Protein AF-J9F337-F1 (afdb_monomer_lite)

Radius of gyration: 36.23 Å; chains: 1; bounding box: 56×117×76 Å

Organism: Wuchereria bancrofti (NCBI:txid6293)

Secondary structure (DSSP, 8-state):
--HHHHHHHHHH-HHHHHHHHHHTTHHHHHHGGGGSS-HHHHHHHHHHHHHHHHT--HHHHHHHHHTTTTHHHHHHHHHHTT--SHHHHHHHHHHHHHHHTT-HHHHHHHHHHHGGGSTT-TT-SHHHHHHHHHHHHHHHHHHHHHHHTS---TTHHHHHTS-HHHHHHHHHHHHHHHTSSSS-----------S---------------------------------------

Structure (mmCIF, N/CA/C/O backbone):
data_AF-J9F337-F1
#
_entry.id   AF-J9F337-F1
#
loop_
_atom_site.group_PDB
_atom_site.id
_atom_site.type_symbol
_atom_site.label_atom_id
_atom_site.label_alt_id
_atom_site.label_comp_id
_atom_site.label_asym_id
_atom_site.label_entity_id
_atom_site.label_seq_id
_atom_site.pdbx_PDB_ins_code
_atom_site.Cartn_x
_atom_site.Cartn_y
_atom_site.Cartn_z
_atom_site.occupancy
_atom_site.B_iso_or_equiv
_atom_site.auth_seq_id
_atom_site.auth_comp_id
_atom_site.auth_asym_id
_atom_site.auth_atom_id
_atom_site.pdbx_PDB_model_num
ATOM 1 N N . MET A 1 1 ? 10.998 -18.479 1.741 1.00 68.00 1 MET A N 1
ATOM 2 C CA . MET A 1 1 ? 11.345 -19.008 0.403 1.00 68.00 1 MET A CA 1
ATOM 3 C C . MET A 1 1 ? 10.127 -18.914 -0.517 1.00 68.00 1 MET A C 1
ATOM 5 O O . MET A 1 1 ? 9.035 -18.650 -0.019 1.00 68.00 1 MET A O 1
ATOM 9 N N . ILE A 1 2 ? 10.303 -19.083 -1.836 1.00 81.00 2 ILE A N 1
ATOM 10 C CA . ILE A 1 2 ? 9.363 -18.702 -2.920 1.00 81.00 2 ILE A CA 1
ATOM 11 C C . ILE A 1 2 ? 9.042 -17.203 -2.935 1.00 81.00 2 ILE A C 1
ATOM 13 O O . ILE A 1 2 ? 9.429 -16.529 -3.881 1.00 81.00 2 ILE A O 1
ATOM 17 N N . ILE A 1 3 ? 8.396 -16.648 -1.905 1.00 82.00 3 ILE A N 1
ATOM 18 C CA . ILE A 1 3 ? 8.067 -15.213 -1.895 1.00 82.00 3 ILE A CA 1
ATOM 19 C C . ILE A 1 3 ? 9.326 -14.340 -1.853 1.00 82.00 3 ILE A C 1
ATOM 21 O O . ILE A 1 3 ? 9.363 -13.334 -2.544 1.00 82.00 3 ILE A O 1
ATOM 25 N N . ASP A 1 4 ? 10.391 -14.750 -1.161 1.00 84.69 4 ASP A N 1
ATOM 26 C CA . ASP A 1 4 ? 11.652 -13.990 -1.171 1.00 84.69 4 ASP A CA 1
ATOM 27 C C . ASP A 1 4 ? 12.341 -14.029 -2.551 1.00 84.69 4 ASP A C 1
ATOM 29 O O . ASP A 1 4 ? 12.930 -13.039 -2.968 1.00 84.69 4 ASP A O 1
ATOM 33 N N . ILE A 1 5 ? 12.187 -15.132 -3.301 1.00 89.44 5 ILE A N 1
ATOM 34 C CA . ILE A 1 5 ? 12.644 -15.238 -4.700 1.00 89.44 5 ILE A CA 1
ATOM 35 C C . ILE A 1 5 ? 11.803 -14.312 -5.585 1.00 89.44 5 ILE A C 1
ATOM 37 O O . ILE A 1 5 ? 12.335 -13.608 -6.432 1.00 89.44 5 ILE A O 1
ATOM 41 N N . LEU A 1 6 ? 10.488 -14.262 -5.361 1.00 88.38 6 LEU A N 1
ATOM 42 C CA . LEU A 1 6 ? 9.599 -13.367 -6.092 1.00 88.38 6 LEU A CA 1
ATOM 43 C C . LEU A 1 6 ? 9.916 -11.887 -5.804 1.00 88.38 6 LEU A C 1
ATOM 45 O O . LEU A 1 6 ? 9.950 -11.096 -6.741 1.00 88.38 6 LEU A O 1
ATOM 49 N N . CYS A 1 7 ? 10.205 -11.522 -4.549 1.00 88.00 7 CYS A N 1
ATOM 50 C CA . CYS A 1 7 ? 10.711 -10.195 -4.175 1.00 88.00 7 CYS A CA 1
ATOM 51 C C . CYS A 1 7 ? 12.026 -9.874 -4.900 1.00 88.00 7 CYS A C 1
ATOM 53 O O . CYS A 1 7 ? 12.123 -8.821 -5.520 1.00 88.00 7 CYS A O 1
ATOM 55 N N . PHE A 1 8 ? 12.987 -10.803 -4.909 1.00 90.69 8 PHE A N 1
ATOM 56 C CA . PHE A 1 8 ? 14.237 -10.663 -5.662 1.00 90.69 8 PHE A CA 1
ATOM 57 C C . PHE A 1 8 ? 13.982 -10.436 -7.164 1.00 90.69 8 PHE A C 1
ATOM 59 O O . PHE A 1 8 ? 14.567 -9.535 -7.760 1.00 90.69 8 PHE A O 1
ATOM 66 N N . CYS A 1 9 ? 13.051 -11.170 -7.786 1.00 92.06 9 CYS A N 1
ATOM 67 C CA . CYS A 1 9 ? 12.666 -10.918 -9.178 1.00 92.06 9 CYS A CA 1
ATOM 68 C C . CYS A 1 9 ? 12.088 -9.507 -9.371 1.00 92.06 9 CYS A C 1
ATOM 70 O O . CYS A 1 9 ? 12.405 -8.857 -10.366 1.00 92.06 9 CYS A O 1
ATOM 72 N N . PHE A 1 10 ? 11.251 -9.021 -8.447 1.00 91.12 10 PHE A N 1
ATOM 73 C CA . PHE A 1 10 ? 10.713 -7.656 -8.493 1.00 91.12 10 PHE A CA 1
ATOM 74 C C . PHE A 1 10 ? 11.803 -6.581 -8.367 1.00 91.12 10 PHE A C 1
ATOM 76 O O . PHE A 1 10 ? 11.712 -5.561 -9.049 1.00 91.12 10 PHE A O 1
ATOM 83 N N . GLU A 1 11 ? 12.820 -6.819 -7.537 1.00 89.88 11 GLU A N 1
ATOM 84 C CA . GLU A 1 11 ? 13.950 -5.910 -7.313 1.00 89.88 11 GLU A CA 1
ATOM 85 C C . GLU A 1 11 ? 14.927 -5.901 -8.515 1.00 89.88 11 GLU A C 1
ATOM 87 O O . GLU A 1 11 ? 15.335 -4.829 -8.958 1.00 89.88 11 GLU A O 1
ATOM 92 N N . HIS A 1 12 ? 15.242 -7.059 -9.113 1.00 91.19 12 HIS A N 1
ATOM 93 C CA . HIS A 1 12 ? 16.250 -7.174 -10.186 1.00 91.19 12 HIS A CA 1
ATOM 94 C C . HIS A 1 12 ? 15.705 -7.160 -11.628 1.00 91.19 12 HIS A C 1
ATOM 96 O O . HIS A 1 12 ? 16.450 -6.859 -12.561 1.00 91.19 12 HIS A O 1
ATOM 102 N N . HIS A 1 13 ? 14.421 -7.460 -11.847 1.00 92.44 13 HIS A N 1
ATOM 103 C CA . HIS A 1 13 ? 13.807 -7.539 -13.184 1.00 92.44 13 HIS A CA 1
ATOM 104 C C . HIS A 1 13 ? 12.555 -6.658 -13.301 1.00 92.44 13 HIS A C 1
ATOM 106 O O . HIS A 1 13 ? 11.538 -7.064 -13.873 1.00 92.44 13 HIS A O 1
ATOM 112 N N . ALA A 1 14 ? 12.635 -5.435 -12.764 1.00 90.50 14 ALA A N 1
ATOM 113 C CA . ALA A 1 14 ? 11.513 -4.514 -12.572 1.00 90.50 14 ALA A CA 1
ATOM 114 C C . ALA A 1 14 ? 10.570 -4.374 -13.786 1.00 90.50 14 ALA A C 1
ATOM 116 O O . ALA A 1 14 ? 9.358 -4.470 -13.615 1.00 90.50 14 ALA A O 1
ATOM 117 N N . VAL A 1 15 ? 11.087 -4.208 -15.012 1.00 92.94 15 VAL A N 1
ATOM 118 C CA . VAL A 1 15 ? 10.256 -4.029 -16.225 1.00 92.94 15 VAL A CA 1
ATOM 119 C C . VAL A 1 15 ? 9.445 -5.287 -16.560 1.00 92.94 15 VAL A C 1
ATOM 121 O O . VAL A 1 15 ? 8.225 -5.219 -16.730 1.00 92.94 15 VAL A O 1
ATOM 124 N N . HIS A 1 16 ? 10.097 -6.452 -16.616 1.00 93.69 16 HIS A N 1
ATOM 125 C CA . HIS A 1 16 ? 9.421 -7.718 -16.911 1.00 93.69 16 HIS A CA 1
ATOM 126 C C . HIS A 1 16 ? 8.442 -8.096 -15.797 1.00 93.69 16 HIS A C 1
ATOM 128 O O . HIS A 1 16 ? 7.313 -8.499 -16.081 1.00 93.69 16 HIS A O 1
ATOM 134 N N . MET A 1 17 ? 8.834 -7.897 -14.535 1.00 94.69 17 MET A N 1
ATOM 135 C CA . MET A 1 17 ? 7.981 -8.180 -13.385 1.00 94.69 17 MET A CA 1
ATOM 136 C C . MET A 1 17 ? 6.800 -7.219 -13.260 1.00 94.69 17 MET A C 1
ATOM 138 O O . MET A 1 17 ? 5.718 -7.674 -12.893 1.00 94.69 17 MET A O 1
ATOM 142 N N . ARG A 1 18 ? 6.942 -5.941 -13.638 1.00 94.75 18 ARG A N 1
ATOM 143 C CA . ARG A 1 18 ? 5.823 -4.988 -13.739 1.00 94.75 18 ARG A CA 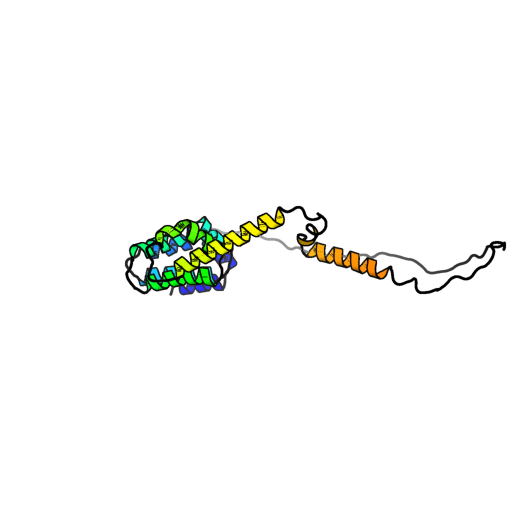1
ATOM 144 C C . ARG A 1 18 ? 4.782 -5.498 -14.725 1.00 94.75 18 ARG A C 1
ATOM 146 O O . ARG A 1 18 ? 3.625 -5.694 -14.348 1.00 94.75 18 ARG A O 1
ATOM 153 N N . ASN A 1 19 ? 5.207 -5.786 -15.954 1.00 94.75 19 ASN A N 1
ATOM 154 C CA . ASN A 1 19 ? 4.320 -6.271 -17.011 1.00 94.75 19 ASN A CA 1
ATOM 155 C C . ASN A 1 19 ? 3.665 -7.604 -16.620 1.00 94.75 19 ASN A C 1
ATOM 157 O O . ASN A 1 19 ? 2.446 -7.746 -16.709 1.00 94.75 19 ASN A O 1
ATOM 161 N N . TYR A 1 20 ? 4.444 -8.560 -16.103 1.00 94.94 20 TYR A N 1
ATOM 162 C CA . TYR A 1 20 ? 3.930 -9.850 -15.646 1.00 94.94 20 TYR A CA 1
ATOM 163 C C . TYR A 1 20 ? 2.928 -9.710 -14.488 1.00 94.94 20 TYR A C 1
ATOM 165 O O . TYR A 1 20 ? 1.866 -10.337 -14.516 1.00 94.94 20 TYR A O 1
ATOM 173 N N . CYS A 1 21 ? 3.235 -8.877 -13.490 1.00 94.56 21 CYS A N 1
ATOM 174 C CA . CYS A 1 21 ? 2.404 -8.674 -12.305 1.00 94.56 21 CYS A CA 1
ATOM 175 C C . CYS A 1 21 ? 1.052 -8.041 -12.650 1.00 94.56 21 CYS A C 1
ATOM 177 O O . CYS A 1 21 ? 0.013 -8.536 -12.200 1.00 94.56 21 CYS A O 1
ATOM 179 N N . ILE A 1 22 ? 1.067 -6.986 -13.470 1.00 94.44 22 ILE A N 1
ATOM 180 C CA . ILE A 1 22 ? -0.133 -6.239 -13.860 1.00 94.44 22 ILE A CA 1
ATOM 181 C C . ILE A 1 22 ? -0.993 -7.075 -14.816 1.00 94.44 22 ILE A C 1
ATOM 183 O O . ILE A 1 22 ? -2.181 -7.260 -14.551 1.00 94.44 22 ILE A O 1
ATOM 187 N N . ASN A 1 23 ? -0.407 -7.650 -15.873 1.00 95.12 23 ASN A N 1
ATOM 188 C CA . ASN A 1 23 ? -1.170 -8.376 -16.897 1.00 95.12 23 ASN A CA 1
ATOM 189 C C . ASN A 1 23 ? -1.810 -9.661 -16.347 1.00 95.12 23 ASN A C 1
ATOM 191 O O . ASN A 1 23 ? -2.952 -9.975 -16.676 1.00 95.12 23 ASN A O 1
ATOM 195 N N . ASN A 1 24 ? -1.120 -10.388 -15.459 1.00 95.31 24 ASN A N 1
ATOM 196 C CA . ASN A 1 24 ? -1.645 -11.633 -14.880 1.00 95.31 24 ASN A CA 1
ATOM 197 C C . ASN A 1 24 ? -2.467 -11.428 -13.597 1.00 95.31 24 ASN A C 1
ATOM 199 O O . ASN A 1 24 ? -2.961 -12.408 -13.024 1.00 95.31 24 ASN A O 1
ATOM 203 N N . LYS A 1 25 ? -2.617 -10.180 -13.134 1.00 95.00 25 LYS A N 1
ATOM 204 C CA . LYS A 1 25 ? -3.212 -9.819 -11.837 1.00 95.00 25 LYS A CA 1
ATOM 205 C C . LYS A 1 25 ? -2.555 -10.553 -10.658 1.00 95.00 25 LYS A C 1
ATOM 207 O O . LYS A 1 25 ? -3.233 -11.075 -9.770 1.00 95.00 25 LYS A O 1
ATOM 212 N N . LEU A 1 26 ? -1.221 -10.640 -10.661 1.00 95.00 26 LEU A N 1
ATOM 213 C CA . LEU A 1 26 ? -0.450 -11.496 -9.751 1.00 95.00 26 LEU A CA 1
ATOM 214 C C . LEU A 1 26 ? -0.734 -11.188 -8.275 1.00 95.00 26 LEU A C 1
ATOM 216 O O . LEU A 1 26 ? -1.003 -12.108 -7.506 1.00 95.00 26 LEU A O 1
ATOM 220 N N . LEU A 1 27 ? -0.737 -9.904 -7.894 1.00 95.25 27 LEU A N 1
ATOM 221 C CA . LEU A 1 27 ? -1.049 -9.493 -6.519 1.00 95.25 27 LEU A CA 1
ATOM 222 C C . LEU A 1 27 ? -2.415 -10.001 -6.047 1.00 95.25 27 LEU A C 1
ATOM 224 O O . LEU A 1 27 ? -2.505 -10.537 -4.947 1.00 95.25 27 LEU A O 1
ATOM 228 N N . ASN A 1 28 ? -3.452 -9.906 -6.884 1.00 95.31 28 ASN A N 1
ATOM 229 C CA . ASN A 1 28 ? -4.780 -10.412 -6.541 1.00 95.31 28 ASN A CA 1
ATOM 230 C C . ASN A 1 28 ? -4.757 -11.922 -6.279 1.00 95.31 28 ASN A C 1
ATOM 232 O O . ASN A 1 28 ? -5.332 -12.371 -5.291 1.00 95.31 28 ASN A O 1
ATOM 236 N N . ARG A 1 29 ? -4.034 -12.700 -7.100 1.00 94.94 29 ARG A N 1
ATOM 237 C CA . ARG A 1 29 ? -3.872 -14.152 -6.895 1.00 94.94 29 ARG A CA 1
ATOM 238 C C . ARG A 1 29 ? -3.137 -14.471 -5.589 1.00 94.94 29 ARG A C 1
ATOM 240 O O . ARG A 1 29 ? -3.570 -15.355 -4.855 1.00 94.94 29 ARG A O 1
ATOM 247 N N . VAL A 1 30 ? -2.060 -13.748 -5.270 1.00 94.38 30 VAL A N 1
ATOM 248 C CA . VAL A 1 30 ? -1.283 -13.975 -4.035 1.00 94.38 30 VAL A CA 1
ATOM 249 C C . VAL A 1 30 ? -2.066 -13.555 -2.786 1.00 94.38 30 VAL A C 1
ATOM 251 O O . VAL A 1 30 ? -2.037 -14.261 -1.779 1.00 94.38 30 VAL A O 1
ATOM 254 N N . LEU A 1 31 ? -2.819 -12.454 -2.833 1.00 96.19 31 LEU A N 1
ATOM 255 C CA . LEU A 1 31 ? -3.577 -11.957 -1.680 1.00 96.19 31 LEU A CA 1
ATOM 256 C C . LEU A 1 31 ? -4.794 -12.824 -1.311 1.00 96.19 31 LEU A C 1
ATOM 258 O O . LEU A 1 31 ? -5.292 -12.707 -0.192 1.00 96.19 31 LEU A O 1
ATOM 262 N N . VAL A 1 32 ? -5.209 -13.781 -2.155 1.00 95.00 32 VAL A N 1
ATOM 263 C CA . VAL A 1 32 ? -6.144 -14.855 -1.750 1.00 95.00 32 VAL A CA 1
ATOM 264 C C . VAL A 1 32 ? -5.613 -15.632 -0.534 1.00 95.00 32 VAL A C 1
ATOM 266 O O . VAL A 1 32 ? -6.396 -16.047 0.323 1.00 95.00 32 VAL A O 1
ATOM 269 N N . LEU A 1 33 ? -4.287 -15.767 -0.388 1.00 93.62 33 LEU A N 1
ATOM 270 C CA . LEU A 1 33 ? -3.652 -16.472 0.733 1.00 93.62 33 LEU A CA 1
ATOM 271 C C . LEU A 1 33 ? -3.934 -15.831 2.106 1.00 93.62 33 LEU A C 1
ATOM 273 O O . LEU A 1 33 ? -3.822 -16.517 3.125 1.00 93.62 33 LEU A O 1
ATOM 277 N N . LEU A 1 34 ? -4.383 -14.570 2.158 1.00 94.25 34 LEU A N 1
ATOM 278 C CA . LEU A 1 34 ? -4.864 -13.921 3.388 1.00 94.25 34 LEU A CA 1
ATOM 279 C C . LEU A 1 34 ? -6.111 -14.590 3.987 1.00 94.25 34 LEU A C 1
ATOM 281 O O . LEU A 1 34 ? -6.408 -14.397 5.165 1.00 94.25 34 LEU A O 1
ATOM 285 N N . LYS A 1 35 ? -6.843 -15.382 3.194 1.00 91.81 35 LYS A N 1
ATOM 286 C CA . LYS A 1 35 ? -8.022 -16.143 3.640 1.00 91.81 35 LYS A CA 1
ATOM 287 C C . LYS A 1 35 ? -7.661 -17.537 4.181 1.00 91.81 35 LYS A C 1
ATOM 289 O O . LYS A 1 35 ? -8.551 -18.248 4.647 1.00 91.81 35 LYS A O 1
ATOM 294 N N . SER A 1 36 ? -6.383 -17.929 4.138 1.00 91.00 36 SER A N 1
ATOM 295 C CA . SER A 1 36 ? -5.907 -19.245 4.584 1.00 91.00 36 SER A CA 1
ATOM 296 C C . SER A 1 36 ? -5.940 -19.424 6.112 1.00 91.00 36 SER A C 1
ATOM 298 O O . SER A 1 36 ? -5.886 -18.467 6.880 1.00 91.00 36 SER A O 1
ATOM 300 N N . LYS A 1 37 ? -5.994 -20.686 6.567 1.00 86.69 37 LYS A N 1
ATOM 301 C CA . LYS A 1 37 ? -5.921 -21.055 7.996 1.00 86.69 37 LYS A CA 1
ATOM 302 C C . LYS A 1 37 ? -4.527 -20.817 8.601 1.00 86.69 37 LYS A C 1
ATOM 304 O O . LYS A 1 37 ? -4.399 -20.641 9.809 1.00 86.69 37 LYS A O 1
ATOM 309 N N . HIS A 1 38 ? -3.481 -20.834 7.775 1.00 90.38 38 HIS A N 1
ATOM 310 C CA . HIS A 1 38 ? -2.093 -20.749 8.221 1.00 90.38 38 HIS A CA 1
ATOM 311 C C . HIS A 1 38 ? -1.614 -19.299 8.210 1.00 90.38 38 HIS A C 1
ATOM 313 O O . HIS A 1 38 ? -1.292 -18.740 7.166 1.00 90.38 38 HIS A O 1
ATOM 319 N N . HIS A 1 39 ? -1.503 -18.709 9.397 1.00 87.75 39 HIS A N 1
ATOM 320 C CA . HIS A 1 39 ? -1.111 -17.312 9.584 1.00 87.75 39 HIS A CA 1
ATOM 321 C C . HIS A 1 39 ? 0.198 -16.926 8.857 1.00 87.75 39 HIS A C 1
ATOM 323 O O . HIS A 1 39 ? 0.297 -15.830 8.313 1.00 87.75 39 HIS A O 1
ATOM 329 N N . PHE A 1 40 ? 1.167 -17.842 8.750 1.00 90.50 40 PHE A N 1
ATOM 330 C CA . PHE A 1 40 ? 2.400 -17.625 7.985 1.00 90.50 40 PHE A CA 1
ATOM 331 C C . PHE A 1 40 ? 2.157 -17.338 6.490 1.00 90.50 40 PHE A C 1
ATOM 333 O O . PHE A 1 40 ? 2.813 -16.460 5.931 1.00 90.50 40 PHE A O 1
ATOM 340 N N . LEU A 1 41 ? 1.196 -18.010 5.841 1.00 92.88 41 LEU A N 1
ATOM 341 C CA . LEU A 1 41 ? 0.849 -17.743 4.437 1.00 92.88 41 LEU A CA 1
ATOM 342 C C . LEU A 1 41 ? 0.274 -16.329 4.285 1.00 92.88 41 LEU A C 1
ATOM 344 O O . LEU A 1 41 ? 0.694 -15.591 3.396 1.00 92.88 41 LEU A O 1
ATOM 348 N N . ALA A 1 42 ? -0.622 -15.931 5.193 1.00 93.44 42 ALA A N 1
ATOM 349 C CA . ALA A 1 42 ? -1.200 -14.589 5.207 1.00 93.44 42 ALA A CA 1
ATOM 350 C C . ALA A 1 42 ? -0.127 -13.500 5.420 1.00 93.44 42 ALA A C 1
ATOM 352 O O . ALA A 1 42 ? -0.051 -12.551 4.640 1.00 93.44 42 ALA 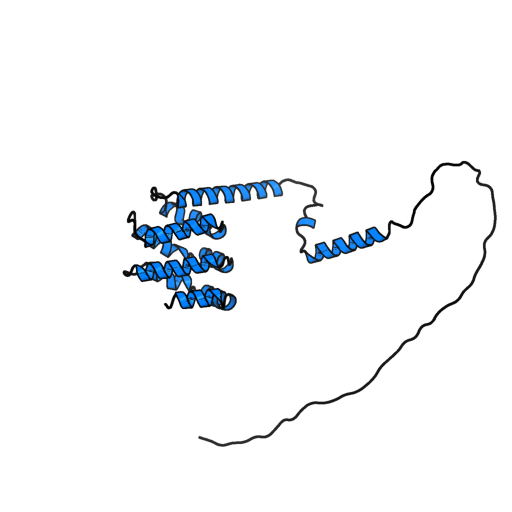A O 1
ATOM 353 N N . LEU A 1 43 ? 0.760 -13.674 6.407 1.00 93.69 43 LEU A N 1
ATOM 354 C CA . LEU A 1 43 ? 1.882 -12.759 6.660 1.00 93.69 43 LEU A CA 1
ATOM 355 C C . LEU A 1 43 ? 2.831 -12.650 5.465 1.00 93.69 43 LEU A C 1
ATOM 357 O O . LEU A 1 43 ? 3.315 -11.562 5.162 1.00 93.69 43 LEU A O 1
ATOM 361 N N . THR A 1 44 ? 3.108 -13.758 4.778 1.00 93.75 44 THR A N 1
ATOM 362 C CA . THR A 1 44 ? 4.063 -13.753 3.662 1.00 93.75 44 THR A CA 1
ATOM 363 C C . THR A 1 44 ? 3.441 -13.135 2.399 1.00 93.75 44 THR A C 1
ATOM 365 O O . THR A 1 44 ? 4.120 -12.393 1.693 1.00 93.75 44 THR A O 1
ATOM 368 N N . ALA A 1 45 ? 2.137 -13.325 2.159 1.00 94.69 45 ALA A N 1
ATOM 369 C CA . ALA A 1 45 ? 1.399 -12.613 1.108 1.00 94.69 45 ALA A CA 1
ATOM 370 C C . ALA A 1 45 ? 1.331 -11.095 1.366 1.00 94.69 45 ALA A C 1
ATOM 372 O O . ALA A 1 45 ? 1.576 -10.298 0.459 1.00 94.69 45 ALA A O 1
ATOM 373 N N . LEU A 1 46 ? 1.075 -10.693 2.616 1.00 95.88 46 LEU A N 1
ATOM 374 C CA . LEU A 1 46 ? 1.106 -9.290 3.032 1.00 95.88 46 LEU A CA 1
ATOM 375 C C . LEU A 1 46 ? 2.509 -8.680 2.871 1.00 95.88 46 LEU A C 1
ATOM 377 O O . LEU A 1 46 ? 2.638 -7.564 2.373 1.00 95.88 46 LEU A O 1
ATOM 381 N N . ARG A 1 47 ? 3.565 -9.432 3.220 1.00 94.75 47 ARG A N 1
ATOM 382 C CA . ARG A 1 47 ? 4.968 -9.027 3.032 1.00 94.75 47 ARG A CA 1
ATOM 383 C C . ARG A 1 47 ? 5.309 -8.784 1.560 1.00 94.75 47 ARG A C 1
ATOM 385 O O . ARG A 1 47 ? 5.983 -7.799 1.274 1.00 94.75 47 ARG A O 1
ATOM 392 N N . LEU A 1 48 ? 4.834 -9.626 0.636 1.00 94.56 48 LEU A N 1
ATOM 393 C CA . LEU A 1 48 ? 5.023 -9.394 -0.803 1.00 94.56 48 LEU A CA 1
ATOM 394 C C . LEU A 1 48 ? 4.359 -8.085 -1.247 1.00 94.56 48 LEU A C 1
ATOM 396 O O . LEU A 1 48 ? 4.984 -7.281 -1.932 1.00 94.56 48 LEU A O 1
ATOM 400 N N . PHE A 1 49 ? 3.108 -7.852 -0.842 1.00 96.50 49 PHE A N 1
ATOM 401 C CA . PHE A 1 49 ? 2.406 -6.616 -1.190 1.00 96.50 49 PHE A CA 1
ATOM 402 C C . PHE A 1 49 ? 3.131 -5.386 -0.624 1.00 96.50 49 PHE A C 1
ATOM 404 O O . PHE A 1 49 ? 3.424 -4.449 -1.364 1.00 96.50 49 PHE A O 1
ATOM 411 N N . ARG A 1 50 ? 3.527 -5.435 0.655 1.00 95.88 50 ARG A N 1
ATOM 412 C CA . ARG A 1 50 ? 4.345 -4.409 1.319 1.00 95.88 50 ARG A CA 1
ATOM 413 C C . ARG A 1 50 ? 5.636 -4.107 0.548 1.00 95.88 50 ARG A C 1
ATOM 415 O O . ARG A 1 50 ? 5.961 -2.935 0.388 1.00 95.88 50 ARG A O 1
ATOM 422 N N . ARG A 1 51 ? 6.334 -5.137 0.049 1.00 94.38 51 ARG A N 1
ATOM 423 C CA . ARG A 1 51 ? 7.550 -5.014 -0.779 1.00 94.38 51 ARG A CA 1
ATOM 424 C C . ARG A 1 51 ? 7.281 -4.345 -2.123 1.00 94.38 51 ARG A C 1
ATOM 426 O O . ARG A 1 51 ? 8.025 -3.456 -2.506 1.00 94.38 51 ARG A O 1
ATOM 433 N N . ILE A 1 52 ? 6.195 -4.692 -2.808 1.00 94.44 52 ILE A N 1
ATOM 434 C CA . ILE A 1 52 ? 5.852 -4.068 -4.097 1.00 94.44 52 ILE A CA 1
ATOM 435 C C . ILE A 1 52 ? 5.481 -2.586 -3.926 1.00 94.44 52 ILE A C 1
ATOM 437 O O . ILE A 1 52 ? 5.871 -1.766 -4.752 1.00 94.44 52 ILE A O 1
ATOM 441 N N . VAL A 1 53 ? 4.822 -2.211 -2.823 1.00 95.94 53 VAL A N 1
ATOM 442 C CA . VAL A 1 53 ? 4.580 -0.794 -2.487 1.00 95.94 53 VAL A CA 1
ATOM 443 C C . VAL A 1 53 ? 5.893 -0.062 -2.128 1.00 95.94 53 VAL A C 1
ATOM 445 O O . VAL A 1 53 ? 6.017 1.124 -2.417 1.00 95.94 53 VAL A O 1
ATOM 448 N N . GLN A 1 54 ? 6.910 -0.746 -1.579 1.00 94.75 54 GLN A N 1
ATOM 449 C CA . GLN A 1 54 ? 8.245 -0.162 -1.323 1.00 94.75 54 GLN A CA 1
ATOM 450 C C . GLN A 1 54 ? 9.038 0.180 -2.594 1.00 94.75 54 GLN A C 1
ATOM 452 O O . GLN A 1 54 ? 9.937 1.011 -2.515 1.00 94.75 54 GLN A O 1
ATOM 457 N N . LEU A 1 55 ? 8.707 -0.398 -3.757 1.00 92.75 55 LEU A N 1
ATOM 458 C CA . LEU A 1 55 ? 9.401 -0.115 -5.026 1.00 92.75 55 LEU A CA 1
ATOM 459 C C . LEU A 1 55 ? 9.156 1.310 -5.555 1.00 92.75 55 LEU A C 1
ATOM 461 O O . LEU A 1 55 ? 9.792 1.713 -6.524 1.00 92.75 55 LEU A O 1
ATOM 465 N N . LYS A 1 56 ? 8.220 2.056 -4.950 1.00 91.19 56 LYS A N 1
ATOM 466 C CA . LYS A 1 56 ? 7.849 3.437 -5.309 1.00 91.19 56 LYS A CA 1
ATOM 467 C C . LYS A 1 56 ? 7.449 3.651 -6.778 1.00 91.19 56 LYS A C 1
ATOM 469 O O . LYS A 1 56 ? 7.517 4.758 -7.301 1.00 91.19 56 LYS A O 1
ATOM 474 N N . ASP A 1 57 ? 6.968 2.591 -7.421 1.00 93.38 57 ASP A N 1
ATOM 475 C CA . ASP A 1 57 ? 6.583 2.567 -8.829 1.00 93.38 57 ASP A CA 1
ATOM 476 C C . ASP A 1 57 ? 5.069 2.802 -9.004 1.00 93.38 57 ASP A C 1
ATOM 478 O O . ASP A 1 57 ? 4.221 1.993 -8.608 1.00 93.38 57 ASP A O 1
ATOM 482 N N . GLU A 1 58 ? 4.735 3.923 -9.645 1.00 94.62 58 GLU A N 1
ATOM 483 C CA . GLU A 1 58 ? 3.366 4.393 -9.866 1.00 94.62 58 GLU A CA 1
ATOM 484 C C . GLU A 1 58 ? 2.503 3.417 -10.687 1.00 94.62 58 GLU A C 1
ATOM 486 O O . GLU A 1 58 ? 1.276 3.395 -10.546 1.00 94.62 58 GLU A O 1
ATOM 491 N N . PHE A 1 59 ? 3.102 2.558 -11.521 1.00 95.38 59 PHE A N 1
ATOM 492 C CA . PHE A 1 59 ? 2.342 1.532 -12.239 1.00 95.38 59 PHE A CA 1
ATOM 493 C C . PHE A 1 59 ? 1.717 0.513 -11.275 1.00 95.38 59 PHE A C 1
ATOM 495 O O . PHE A 1 59 ? 0.575 0.099 -11.497 1.00 95.38 59 PHE A O 1
ATOM 502 N N . TYR A 1 60 ? 2.393 0.164 -10.172 1.00 96.06 60 TYR A N 1
ATOM 503 C CA . TYR A 1 60 ? 1.800 -0.691 -9.139 1.00 96.06 60 TYR A CA 1
ATOM 504 C C . TYR A 1 60 ? 0.740 0.039 -8.321 1.00 96.06 60 TYR A C 1
ATOM 506 O O . TYR A 1 60 ? -0.245 -0.591 -7.939 1.00 96.06 60 TYR A O 1
ATOM 514 N N . TYR A 1 61 ? 0.884 1.347 -8.085 1.00 96.88 61 TYR A N 1
ATOM 515 C CA . TYR A 1 61 ? -0.151 2.135 -7.409 1.00 96.88 61 TYR A CA 1
ATOM 516 C C . TYR A 1 61 ? -1.430 2.190 -8.250 1.00 96.88 61 TYR A C 1
ATOM 518 O O . TYR A 1 61 ? -2.496 1.803 -7.772 1.00 96.88 61 TYR A O 1
ATOM 526 N N . ARG A 1 62 ? -1.320 2.558 -9.534 1.00 96.50 62 ARG A N 1
ATOM 527 C CA . ARG A 1 62 ? -2.458 2.602 -10.468 1.00 96.50 62 ARG A CA 1
ATOM 528 C C . ARG A 1 62 ? -3.125 1.236 -10.631 1.00 96.50 62 ARG A C 1
ATOM 530 O O . ARG A 1 62 ? -4.349 1.154 -10.587 1.00 96.50 62 ARG A O 1
ATOM 537 N N . TYR A 1 63 ? -2.345 0.157 -10.738 1.00 96.69 63 TYR A N 1
ATOM 538 C CA . TYR A 1 63 ? -2.871 -1.213 -10.725 1.00 96.69 63 TYR A CA 1
ATOM 539 C C . TYR A 1 63 ? -3.580 -1.556 -9.402 1.00 96.69 63 TYR A C 1
ATOM 541 O O . TYR A 1 63 ? -4.677 -2.109 -9.429 1.00 96.69 63 TYR A O 1
ATOM 549 N N . THR A 1 64 ? -3.003 -1.185 -8.254 1.00 97.44 64 THR A N 1
ATOM 550 C CA . THR A 1 64 ? -3.575 -1.451 -6.922 1.00 97.44 64 THR A CA 1
ATOM 551 C C . THR A 1 64 ? -4.959 -0.831 -6.755 1.00 97.44 64 THR A C 1
ATOM 553 O O . THR A 1 64 ? -5.864 -1.507 -6.264 1.00 97.44 64 THR A O 1
ATOM 556 N N . VAL A 1 65 ? -5.125 0.418 -7.201 1.00 97.62 65 VAL A N 1
ATOM 557 C CA . VAL A 1 65 ? -6.410 1.134 -7.198 1.00 97.62 65 VAL A CA 1
ATOM 558 C C . VAL A 1 65 ? -7.378 0.513 -8.211 1.00 97.62 65 VAL A C 1
ATOM 560 O O . VAL A 1 65 ? -8.452 0.048 -7.834 1.00 97.62 65 VAL A O 1
ATOM 563 N N . ARG A 1 66 ? -6.984 0.429 -9.491 1.00 96.69 66 ARG A N 1
ATOM 564 C CA . ARG A 1 66 ? -7.844 -0.032 -10.600 1.00 96.69 66 ARG A CA 1
ATOM 565 C C . ARG A 1 66 ? -8.402 -1.440 -10.386 1.00 96.69 66 ARG A C 1
ATOM 567 O O . ARG A 1 66 ? -9.574 -1.692 -10.650 1.00 96.69 66 ARG A O 1
ATOM 574 N N . ASP A 1 67 ? -7.566 -2.365 -9.923 1.00 96.50 67 ASP A N 1
ATOM 575 C CA . ASP A 1 67 ? -7.929 -3.769 -9.724 1.00 96.50 67 ASP A CA 1
ATOM 576 C C . ASP A 1 67 ? -8.346 -4.081 -8.266 1.00 96.50 67 ASP A C 1
ATOM 578 O O . ASP A 1 67 ? -8.447 -5.255 -7.905 1.00 96.50 67 ASP A O 1
ATOM 582 N N . ASN A 1 68 ? -8.606 -3.053 -7.438 1.00 96.25 68 ASN A N 1
ATOM 583 C CA . ASN A 1 68 ? -9.062 -3.150 -6.039 1.00 96.25 68 ASN A CA 1
ATOM 584 C C . ASN A 1 68 ? -8.208 -4.077 -5.145 1.00 96.25 68 ASN A C 1
ATOM 586 O O . ASN A 1 68 ? -8.707 -4.781 -4.260 1.00 96.25 68 ASN A O 1
ATOM 590 N N . VAL A 1 69 ? -6.892 -4.077 -5.363 1.00 97.50 69 VAL A N 1
ATOM 591 C CA . VAL A 1 69 ? -5.969 -5.114 -4.872 1.00 97.50 69 VAL A CA 1
ATOM 592 C C . VAL A 1 69 ? -5.908 -5.195 -3.342 1.00 97.50 69 VAL A C 1
ATOM 594 O O . VAL A 1 69 ? -5.669 -6.266 -2.791 1.00 97.50 69 VAL A O 1
ATOM 597 N N . MET A 1 70 ? -6.169 -4.098 -2.623 1.00 97.38 70 MET A N 1
ATOM 598 C CA . MET A 1 70 ? -6.150 -4.099 -1.149 1.00 97.38 70 MET A CA 1
ATOM 599 C C . MET A 1 70 ? -7.426 -4.653 -0.497 1.00 97.38 70 MET A C 1
ATOM 601 O O . MET A 1 70 ? -7.415 -4.894 0.709 1.00 97.38 70 MET A O 1
ATOM 605 N N . ARG A 1 71 ? -8.514 -4.901 -1.244 1.00 96.81 71 ARG A N 1
ATOM 606 C CA . ARG A 1 71 ? -9.779 -5.408 -0.673 1.00 96.81 71 ARG A CA 1
ATOM 607 C C . ARG A 1 71 ? -9.595 -6.671 0.196 1.00 96.81 71 ARG A C 1
ATOM 609 O O . ARG A 1 71 ? -10.099 -6.673 1.319 1.00 96.81 71 ARG A O 1
ATOM 616 N N . PRO A 1 72 ? -8.837 -7.712 -0.217 1.00 96.50 72 PRO A N 1
ATOM 617 C CA . PRO A 1 72 ? -8.578 -8.880 0.629 1.00 96.50 72 PRO A CA 1
ATOM 618 C C . PRO A 1 72 ? -7.804 -8.565 1.920 1.00 96.50 72 PRO A C 1
ATOM 620 O O . PRO A 1 72 ? -7.952 -9.296 2.897 1.00 96.50 72 PRO A O 1
ATOM 623 N N . ILE A 1 73 ? -7.005 -7.489 1.946 1.00 97.06 73 ILE A N 1
ATOM 624 C CA . ILE A 1 73 ? -6.273 -7.022 3.137 1.00 97.06 73 ILE A CA 1
ATOM 625 C C . ILE A 1 73 ? -7.266 -6.466 4.163 1.00 97.06 73 ILE A C 1
ATOM 627 O O . ILE A 1 73 ? -7.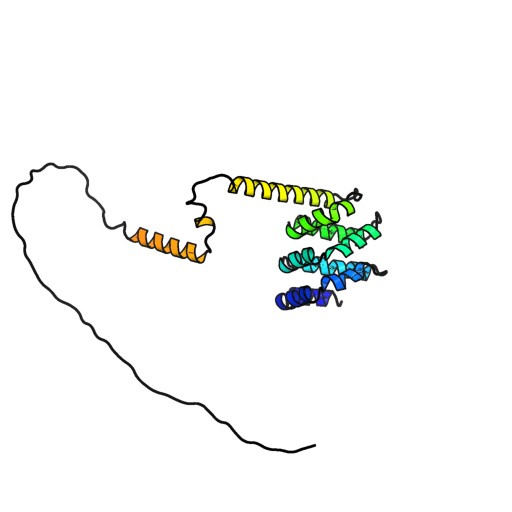242 -6.877 5.323 1.00 97.06 73 ILE A O 1
ATOM 631 N N . VAL A 1 74 ? -8.187 -5.606 3.721 1.00 96.25 74 VAL A N 1
ATOM 632 C CA . VAL A 1 74 ? -9.239 -5.026 4.574 1.00 96.25 74 VAL A CA 1
ATOM 633 C C . VAL A 1 74 ? -10.211 -6.107 5.060 1.00 96.25 74 VAL A C 1
ATOM 635 O O . VAL A 1 74 ? -10.498 -6.193 6.251 1.00 96.25 74 VAL A O 1
ATOM 638 N N . GLU A 1 75 ? -10.641 -7.020 4.183 1.00 95.00 75 GLU A N 1
ATOM 639 C CA . GLU A 1 75 ? -11.472 -8.173 4.567 1.00 95.00 75 GLU A CA 1
ATOM 640 C C . GLU A 1 75 ? -10.784 -9.066 5.622 1.00 95.00 75 GLU A C 1
ATOM 642 O O . GLU A 1 75 ? -11.432 -9.534 6.563 1.00 95.00 75 GLU A O 1
ATOM 647 N N . CYS A 1 76 ? -9.469 -9.284 5.501 1.00 93.88 76 CYS A N 1
ATOM 648 C CA . CYS A 1 76 ? -8.677 -10.040 6.475 1.00 93.88 76 CYS A CA 1
ATOM 649 C C . CYS A 1 76 ? -8.587 -9.316 7.830 1.00 93.88 76 CYS A C 1
ATOM 651 O O . CYS A 1 76 ? -8.786 -9.935 8.879 1.00 93.88 76 CYS A O 1
ATOM 653 N N . PHE A 1 77 ? -8.359 -7.999 7.806 1.00 93.50 77 PHE A N 1
ATOM 654 C CA . PHE A 1 77 ? -8.340 -7.141 8.990 1.00 93.50 77 PHE A CA 1
ATOM 655 C C . PHE A 1 77 ? -9.670 -7.208 9.758 1.00 93.50 77 PHE A C 1
ATOM 657 O O . PHE A 1 77 ? -9.685 -7.597 10.929 1.00 93.50 77 PHE A O 1
ATOM 664 N N . LYS A 1 78 ? -10.801 -6.967 9.079 1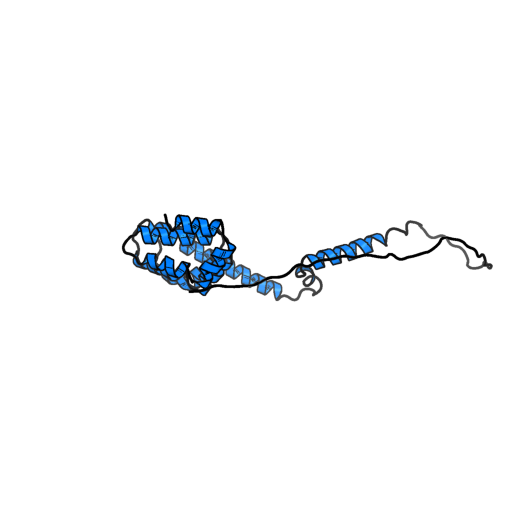.00 92.62 78 LYS A N 1
ATOM 665 C CA . LYS A 1 78 ? -12.145 -7.054 9.684 1.00 92.62 78 LYS A CA 1
ATOM 666 C C . LYS A 1 78 ? -12.428 -8.428 10.291 1.00 92.62 78 LYS A C 1
ATOM 668 O O . LYS A 1 78 ? -12.957 -8.517 11.395 1.00 92.62 78 LYS A O 1
ATOM 673 N N . LYS A 1 79 ? -12.043 -9.513 9.606 1.00 90.88 79 LYS A N 1
ATOM 674 C CA . LYS A 1 79 ? -12.243 -10.896 10.084 1.00 90.88 79 LYS A CA 1
ATOM 675 C C . LYS A 1 79 ? -11.427 -11.224 11.346 1.00 90.88 79 LYS A C 1
ATOM 677 O O . LYS A 1 79 ? -11.820 -12.094 12.131 1.00 90.88 79 LYS A O 1
ATOM 682 N N . ASN A 1 80 ? -10.299 -10.550 11.566 1.00 86.94 80 ASN A N 1
ATOM 683 C CA . ASN A 1 80 ? -9.558 -10.669 12.821 1.00 86.94 80 ASN A CA 1
ATOM 684 C C . ASN A 1 80 ? -10.263 -9.953 13.982 1.00 86.94 80 ASN A C 1
ATOM 686 O O . ASN A 1 80 ? -10.235 -10.482 15.099 1.00 86.94 80 ASN A O 1
ATOM 690 N N . GLY A 1 81 ? -10.919 -8.819 13.717 1.00 81.38 81 GLY A N 1
ATOM 691 C CA . GLY A 1 81 ? -11.547 -7.966 14.729 1.00 81.38 81 GLY A CA 1
ATOM 692 C C . GLY A 1 81 ? -10.517 -7.376 15.699 1.00 81.38 81 GLY A C 1
ATOM 693 O O . GLY A 1 81 ? -9.334 -7.276 15.377 1.00 81.38 81 GLY A O 1
ATOM 694 N N . HIS A 1 82 ? -10.930 -7.066 16.930 1.00 75.88 82 HIS A N 1
ATOM 695 C CA . HIS A 1 82 ? -10.060 -6.501 17.978 1.00 75.88 82 HIS A CA 1
ATOM 696 C C . HIS A 1 82 ? -8.996 -7.472 18.542 1.00 75.88 82 HIS A C 1
ATOM 698 O O . HIS A 1 82 ? -8.481 -7.273 19.640 1.00 75.88 82 HIS A O 1
ATOM 704 N N . ARG A 1 83 ? -8.652 -8.554 17.828 1.00 79.56 83 ARG A N 1
ATOM 705 C CA . ARG A 1 83 ? -7.601 -9.486 18.253 1.00 79.56 83 ARG A CA 1
ATOM 706 C C . ARG A 1 83 ? -6.225 -8.901 17.952 1.00 79.56 83 ARG A C 1
ATOM 708 O O . ARG A 1 83 ? -5.822 -8.805 16.792 1.00 79.56 83 ARG A O 1
ATOM 715 N N . TYR A 1 84 ? -5.486 -8.571 19.006 1.00 81.81 84 TYR A N 1
ATOM 716 C CA . TYR A 1 84 ? -4.080 -8.185 18.930 1.00 81.81 84 TYR A CA 1
ATOM 717 C C . TYR A 1 84 ? -3.235 -9.397 18.521 1.00 81.81 84 TYR A C 1
ATOM 719 O O . TYR A 1 84 ? -3.064 -10.346 19.284 1.00 81.81 84 TYR A O 1
ATOM 727 N N . ASN A 1 85 ? -2.754 -9.401 17.280 1.00 90.12 85 ASN A N 1
ATOM 728 C CA . ASN A 1 85 ? -1.880 -10.439 16.744 1.00 90.12 85 ASN A CA 1
ATOM 729 C C . ASN A 1 85 ? -0.958 -9.853 15.664 1.00 90.12 85 ASN A C 1
ATOM 731 O O . ASN A 1 85 ? -1.193 -8.751 15.167 1.00 90.12 85 ASN A O 1
ATOM 735 N N . LEU A 1 86 ? 0.072 -10.611 15.275 1.00 92.56 86 LEU A N 1
ATOM 736 C CA . LEU A 1 86 ? 1.071 -10.151 14.308 1.00 92.56 86 LEU A CA 1
ATOM 737 C C . LEU A 1 86 ? 0.481 -9.812 12.921 1.00 92.56 86 LEU A C 1
ATOM 739 O O . LEU A 1 86 ? 1.024 -8.930 12.264 1.00 92.56 86 LEU A O 1
ATOM 743 N N . LEU A 1 87 ? -0.633 -10.425 12.483 1.00 92.56 87 LEU A N 1
ATOM 744 C CA . LEU A 1 87 ? -1.297 -10.033 11.228 1.00 92.56 87 LEU A CA 1
ATOM 745 C C . LEU A 1 87 ? -1.890 -8.637 11.346 1.00 92.56 87 LEU A C 1
ATOM 747 O O . LEU A 1 87 ? -1.711 -7.815 10.459 1.00 92.56 87 LEU A O 1
ATOM 751 N N . ASN A 1 88 ? -2.591 -8.385 12.451 1.00 93.06 88 ASN A N 1
ATOM 752 C CA . ASN A 1 88 ? -3.242 -7.114 12.730 1.00 93.06 88 ASN A CA 1
ATOM 753 C C . ASN A 1 88 ? -2.193 -5.988 12.780 1.00 93.06 88 ASN A C 1
ATOM 755 O O . ASN A 1 88 ? -2.289 -5.020 12.029 1.00 93.06 88 ASN A O 1
ATOM 759 N N . SER A 1 89 ? -1.112 -6.186 13.544 1.00 94.38 89 SER A N 1
ATOM 760 C CA . SER A 1 89 ? 0.026 -5.257 13.590 1.00 94.38 89 SER A CA 1
ATOM 761 C C . SER A 1 89 ? 0.684 -5.039 12.220 1.00 94.38 89 SER A C 1
ATOM 763 O O . SER A 1 89 ? 0.967 -3.898 11.868 1.00 94.38 89 SER A O 1
ATOM 765 N N . ALA A 1 90 ? 0.891 -6.093 11.423 1.00 95.75 90 ALA A N 1
ATOM 766 C CA . ALA A 1 90 ? 1.498 -5.972 10.094 1.00 95.75 90 ALA A CA 1
ATOM 767 C C . ALA A 1 90 ? 0.579 -5.284 9.064 1.00 95.75 90 ALA A C 1
ATOM 769 O O . ALA A 1 90 ? 1.066 -4.593 8.173 1.00 95.75 90 ALA A O 1
ATOM 770 N N . ILE A 1 91 ? -0.745 -5.443 9.174 1.00 95.94 91 ILE A N 1
ATOM 771 C CA . ILE A 1 91 ? -1.702 -4.719 8.324 1.00 95.94 91 ILE A CA 1
ATOM 772 C C . ILE A 1 91 ? -1.729 -3.233 8.704 1.00 95.94 91 ILE A C 1
ATOM 774 O O . ILE A 1 91 ? -1.727 -2.383 7.815 1.00 95.94 91 ILE A O 1
ATOM 778 N N . ILE A 1 92 ? -1.707 -2.906 10.000 1.00 95.81 92 ILE A N 1
ATOM 779 C CA . ILE A 1 92 ? -1.630 -1.512 10.463 1.00 95.81 92 ILE A CA 1
ATOM 780 C C . ILE A 1 92 ? -0.324 -0.861 9.985 1.00 95.81 92 ILE A C 1
ATOM 782 O O . ILE A 1 92 ? -0.366 0.244 9.453 1.00 95.81 92 ILE A O 1
ATOM 786 N N . GLU A 1 93 ? 0.812 -1.561 10.084 1.00 96.75 93 GLU A N 1
ATOM 787 C CA . GLU A 1 93 ? 2.112 -1.083 9.586 1.00 96.75 93 GLU A CA 1
ATOM 788 C C . GLU A 1 93 ? 2.095 -0.783 8.078 1.00 96.75 93 GLU A C 1
ATOM 790 O O . GLU A 1 93 ? 2.640 0.233 7.655 1.00 96.75 93 GLU A O 1
ATOM 795 N N . LEU A 1 94 ? 1.405 -1.593 7.267 1.00 97.81 94 LEU A N 1
ATOM 796 C CA . LEU A 1 94 ? 1.245 -1.328 5.835 1.00 97.81 94 LEU A CA 1
ATOM 797 C C . LEU A 1 94 ? 0.505 -0.005 5.562 1.00 97.81 94 LEU A C 1
ATOM 799 O O . LEU A 1 94 ? 0.933 0.764 4.699 1.00 97.81 94 LEU A O 1
ATOM 803 N N . PHE A 1 95 ? -0.593 0.270 6.273 1.00 97.81 95 PHE A N 1
ATOM 804 C CA . PHE A 1 95 ? -1.332 1.531 6.120 1.00 97.81 95 PHE A CA 1
ATOM 805 C C . PHE A 1 95 ? -0.558 2.726 6.685 1.00 97.81 95 PHE A C 1
ATOM 807 O O . PHE A 1 95 ? -0.570 3.807 6.094 1.00 97.81 95 PHE A O 1
ATOM 814 N N . GLU A 1 96 ? 0.164 2.523 7.785 1.00 97.75 96 GLU A N 1
ATOM 815 C CA . GLU A 1 96 ? 1.049 3.525 8.373 1.00 97.75 96 GLU A CA 1
ATOM 816 C C . GLU A 1 96 ? 2.196 3.887 7.416 1.00 97.75 96 GLU A C 1
ATOM 818 O O . GLU A 1 96 ? 2.481 5.066 7.225 1.00 97.75 96 GLU A O 1
ATOM 823 N N . PHE A 1 97 ? 2.789 2.912 6.720 1.00 98.00 97 PHE A N 1
ATOM 824 C CA . PHE A 1 97 ? 3.780 3.171 5.673 1.00 98.00 97 PHE A CA 1
ATOM 825 C C . PHE A 1 97 ? 3.207 3.972 4.501 1.00 98.00 97 PHE A C 1
ATOM 827 O O . PHE A 1 97 ? 3.818 4.950 4.082 1.00 98.00 97 PHE A O 1
ATOM 834 N N . ILE A 1 98 ? 2.025 3.597 3.996 1.00 97.88 98 ILE A N 1
ATOM 835 C CA . ILE A 1 98 ? 1.344 4.329 2.912 1.00 97.88 98 ILE A CA 1
ATOM 836 C C . ILE A 1 98 ? 1.135 5.804 3.292 1.00 97.88 98 ILE A C 1
ATOM 838 O O . ILE A 1 98 ? 1.324 6.689 2.455 1.00 97.88 98 ILE A O 1
ATOM 842 N N . ARG A 1 99 ? 0.801 6.066 4.563 1.00 97.44 99 ARG A N 1
ATOM 843 C CA . ARG A 1 99 ? 0.666 7.411 5.137 1.00 97.44 99 ARG A CA 1
ATOM 844 C C . ARG A 1 99 ? 2.005 8.149 5.249 1.00 97.44 99 ARG A C 1
ATOM 846 O O . ARG A 1 99 ? 2.069 9.331 4.919 1.00 97.44 99 ARG A O 1
ATOM 853 N N . MET A 1 100 ? 3.041 7.478 5.756 1.00 97.19 100 MET A N 1
ATOM 854 C CA . MET A 1 100 ? 4.358 8.063 6.045 1.00 97.19 100 MET A CA 1
ATOM 855 C C . MET A 1 100 ? 5.161 8.387 4.781 1.00 97.19 100 MET A C 1
ATOM 857 O O . MET A 1 100 ? 5.828 9.414 4.738 1.00 97.19 100 MET A O 1
ATOM 861 N N . GLU A 1 101 ? 5.048 7.562 3.741 1.00 97.19 101 GLU A N 1
ATOM 862 C CA . GLU A 1 101 ? 5.675 7.780 2.427 1.00 97.19 101 GLU A CA 1
ATOM 863 C C . GLU A 1 101 ? 4.868 8.717 1.506 1.00 97.19 101 GLU A C 1
ATOM 865 O O . GLU A 1 101 ? 5.228 8.900 0.346 1.00 97.19 101 GLU A O 1
ATOM 870 N N . ASP A 1 102 ? 3.760 9.284 2.001 1.00 96.31 102 ASP A N 1
ATOM 871 C CA . ASP A 1 102 ? 2.859 10.183 1.265 1.00 96.31 102 ASP A CA 1
ATOM 872 C C . ASP A 1 102 ? 2.399 9.622 -0.099 1.00 96.31 102 ASP A C 1
ATOM 874 O O . ASP A 1 102 ? 2.396 10.314 -1.122 1.00 96.31 102 ASP A O 1
ATOM 878 N N . ILE A 1 103 ? 2.015 8.337 -0.137 1.00 97.25 103 ILE A N 1
ATOM 879 C CA . ILE A 1 103 ? 1.619 7.655 -1.381 1.00 97.25 103 ILE A CA 1
ATOM 880 C C . ILE A 1 103 ? 0.188 8.060 -1.758 1.00 97.25 103 ILE A C 1
ATOM 882 O O . ILE A 1 103 ? -0.770 7.300 -1.587 1.00 97.25 103 ILE A O 1
ATOM 886 N N . LYS A 1 104 ? 0.046 9.283 -2.280 1.00 96.44 104 LYS A N 1
ATOM 887 C CA . LYS A 1 104 ? -1.238 9.958 -2.533 1.00 96.44 104 LYS A CA 1
ATOM 888 C C . LYS A 1 104 ? -2.315 9.086 -3.203 1.00 96.44 104 LYS A C 1
ATOM 890 O O . LYS A 1 104 ? -3.422 9.060 -2.664 1.00 96.44 104 LYS A O 1
ATOM 895 N N . PRO A 1 105 ? -2.043 8.326 -4.291 1.00 97.12 105 PRO A N 1
ATOM 896 C CA . PRO A 1 105 ? -3.078 7.513 -4.937 1.00 97.12 105 PRO A CA 1
ATOM 897 C C . PRO A 1 105 ? -3.622 6.406 -4.027 1.00 97.12 105 PRO A C 1
ATOM 899 O O . PRO A 1 105 ? -4.805 6.085 -4.088 1.00 97.12 105 PRO A O 1
ATOM 902 N N . LEU A 1 106 ? -2.773 5.836 -3.163 1.00 97.81 106 LEU A N 1
ATOM 903 C CA . LEU A 1 106 ? -3.180 4.805 -2.209 1.00 97.81 106 LEU A CA 1
ATOM 904 C C . LEU A 1 106 ? -3.865 5.405 -0.977 1.00 97.81 106 LEU A C 1
ATOM 906 O O . LEU A 1 106 ? -4.813 4.808 -0.479 1.00 97.81 106 LEU A O 1
ATOM 910 N N . ILE A 1 107 ? -3.437 6.584 -0.509 1.00 98.00 107 ILE A N 1
ATOM 911 C CA . ILE A 1 107 ? -4.102 7.305 0.590 1.00 98.00 107 ILE A CA 1
ATOM 912 C C . ILE A 1 107 ? -5.556 7.625 0.212 1.00 98.00 107 ILE A C 1
ATOM 914 O O . ILE A 1 107 ? -6.464 7.274 0.966 1.00 98.00 107 ILE A O 1
ATOM 918 N N . ALA A 1 108 ? -5.778 8.220 -0.968 1.00 97.81 108 ALA A N 1
ATOM 919 C CA . ALA A 1 108 ? -7.116 8.530 -1.476 1.00 97.81 108 ALA A CA 1
ATOM 920 C C . ALA A 1 108 ? -7.972 7.265 -1.616 1.00 97.81 108 ALA A C 1
ATOM 922 O O . ALA A 1 108 ? -9.006 7.141 -0.961 1.00 97.81 108 ALA A O 1
ATOM 923 N N . TYR A 1 109 ? -7.470 6.267 -2.350 1.00 97.75 109 TYR A N 1
ATOM 924 C CA . TYR A 1 109 ? -8.152 4.987 -2.542 1.00 97.75 109 TYR A CA 1
ATOM 925 C C . TYR A 1 109 ? -8.551 4.309 -1.222 1.00 97.75 109 TYR A C 1
ATOM 927 O O . TYR A 1 109 ? -9.681 3.831 -1.107 1.00 97.75 109 TYR A O 1
ATOM 935 N N . VAL A 1 110 ? -7.673 4.279 -0.211 1.00 97.62 110 VAL A N 1
ATOM 936 C CA . VAL A 1 110 ? -7.989 3.628 1.070 1.00 97.62 110 VAL A CA 1
ATOM 937 C C . VAL A 1 110 ? -9.075 4.380 1.839 1.00 97.62 110 VAL A C 1
ATOM 939 O O . VAL A 1 110 ? -9.989 3.745 2.367 1.00 97.62 110 VAL A O 1
ATOM 942 N N . VAL A 1 111 ? -9.003 5.711 1.898 1.00 97.31 111 VAL A N 1
ATOM 943 C CA . VAL A 1 111 ? -9.975 6.521 2.648 1.00 97.31 111 VAL A CA 1
ATOM 944 C C . VAL A 1 111 ? -11.342 6.514 1.955 1.00 97.31 111 VAL A C 1
ATOM 946 O O . VAL A 1 111 ? -12.354 6.285 2.615 1.00 97.31 111 VAL A O 1
ATOM 949 N N . GLU A 1 112 ? -11.382 6.670 0.633 1.00 96.69 112 GLU A N 1
ATOM 950 C CA . GLU A 1 112 ? -12.625 6.685 -0.151 1.00 96.69 112 GLU A CA 1
ATOM 951 C C . GLU A 1 112 ? -13.365 5.339 -0.131 1.00 96.69 112 GLU A C 1
ATOM 953 O O . GLU A 1 112 ? -14.591 5.315 -0.016 1.00 96.69 112 GLU A O 1
ATOM 958 N N . ASN A 1 113 ? -12.641 4.214 -0.206 1.00 97.31 113 ASN A N 1
ATOM 959 C CA . ASN A 1 113 ? -13.258 2.889 -0.342 1.00 97.31 113 ASN A CA 1
ATOM 960 C C . ASN A 1 113 ? -13.462 2.157 0.992 1.00 97.31 113 ASN A C 1
ATOM 962 O O . ASN A 1 113 ? -14.377 1.339 1.088 1.00 97.31 113 ASN A O 1
ATOM 966 N N . PHE A 1 114 ? -12.634 2.429 2.010 1.00 96.62 114 PHE A N 1
ATOM 967 C CA . PHE A 1 114 ? -12.577 1.617 3.234 1.00 96.62 114 PHE A CA 1
ATOM 968 C C . PHE A 1 114 ? -12.658 2.413 4.549 1.00 96.62 114 PHE A C 1
ATOM 970 O O . PHE A 1 114 ? -12.531 1.801 5.605 1.00 96.62 114 PHE A O 1
ATOM 977 N N . SER A 1 115 ? -12.908 3.736 4.557 1.00 93.69 115 SER A N 1
ATOM 978 C CA . SER A 1 115 ? -13.024 4.508 5.822 1.00 93.69 115 SER A CA 1
ATOM 979 C C . SER A 1 115 ? -13.969 3.842 6.833 1.00 93.69 115 SER A C 1
ATOM 981 O O . SER A 1 115 ? -13.601 3.664 7.992 1.00 93.69 115 SER A O 1
ATOM 983 N N . LYS A 1 116 ? -15.145 3.390 6.373 1.00 93.75 116 LYS A N 1
ATOM 984 C CA . LYS A 1 116 ? -16.165 2.726 7.205 1.00 93.75 116 LYS A CA 1
ATOM 985 C C . LYS A 1 116 ? -15.692 1.411 7.827 1.00 93.75 116 LYS A C 1
ATOM 987 O O . LYS A 1 116 ? -16.189 1.009 8.870 1.00 93.75 116 LYS A O 1
ATOM 992 N N . ASP A 1 117 ? -14.730 0.736 7.202 1.00 93.25 117 ASP A N 1
ATOM 993 C CA . ASP A 1 117 ? -14.171 -0.521 7.702 1.00 93.25 117 ASP A CA 1
ATOM 994 C C . ASP A 1 117 ? -13.185 -0.316 8.865 1.00 93.25 117 ASP A C 1
ATOM 996 O O . ASP A 1 117 ? -12.806 -1.289 9.522 1.00 93.25 117 ASP A O 1
ATOM 1000 N N . PHE A 1 118 ? -12.782 0.935 9.122 1.00 91.69 118 PHE A N 1
ATOM 1001 C CA . PHE A 1 118 ? -11.814 1.316 10.150 1.00 91.69 118 PHE A CA 1
ATOM 1002 C C . PHE A 1 118 ? -12.388 2.221 11.256 1.00 91.69 118 PHE A C 1
ATOM 1004 O O . PHE A 1 118 ? -11.655 2.573 12.180 1.00 91.69 118 PHE A O 1
ATOM 1011 N N . GLU A 1 119 ? -13.673 2.588 11.206 1.00 89.69 119 GLU A N 1
ATOM 1012 C CA . GLU A 1 119 ? -14.308 3.483 12.193 1.00 89.69 119 GLU A CA 1
ATOM 1013 C C . GLU A 1 119 ? -14.262 2.914 13.625 1.00 89.69 119 GLU A C 1
ATOM 1015 O O . GLU A 1 119 ? -13.924 3.637 14.564 1.00 89.69 119 GLU A O 1
ATOM 1020 N N . ASP A 1 120 ? -14.462 1.601 13.783 1.00 88.62 120 ASP A N 1
ATOM 1021 C CA . ASP A 1 120 ? -14.394 0.893 15.074 1.00 88.62 120 ASP A CA 1
ATOM 1022 C C . ASP A 1 120 ? -12.955 0.732 15.625 1.00 88.62 120 ASP A C 1
ATOM 1024 O O . ASP A 1 120 ? -12.739 0.223 16.733 1.00 88.62 120 ASP A O 1
ATOM 1028 N N . VAL A 1 121 ? -11.927 1.136 14.868 1.00 89.81 121 VAL A N 1
ATOM 1029 C CA . VAL A 1 121 ? -10.513 0.929 15.221 1.00 89.81 121 VAL A CA 1
ATOM 1030 C C . VAL A 1 121 ? -10.002 2.075 16.094 1.00 89.81 121 VAL A C 1
ATOM 1032 O O . VAL A 1 121 ? -9.226 2.935 15.678 1.00 89.81 121 VAL A O 1
ATOM 1035 N N . ILE A 1 122 ? -10.429 2.078 17.356 1.00 89.06 122 ILE A N 1
ATOM 1036 C CA . ILE A 1 122 ? -10.084 3.137 18.318 1.00 89.06 122 ILE A CA 1
ATOM 1037 C C . ILE A 1 122 ? -8.693 2.996 18.964 1.00 89.06 122 ILE A C 1
ATOM 1039 O O . ILE A 1 122 ? -8.184 3.973 19.506 1.00 89.06 122 ILE A O 1
ATOM 1043 N N . TYR A 1 123 ? -8.076 1.808 18.911 1.00 89.31 123 TYR A N 1
ATOM 1044 C CA . TYR A 1 123 ? -6.834 1.485 19.636 1.00 89.31 123 TYR A CA 1
ATOM 1045 C C . TYR A 1 123 ? -5.537 1.912 18.920 1.00 89.31 123 TYR A C 1
ATOM 1047 O O . TYR A 1 123 ? -4.458 1.792 19.497 1.00 89.31 123 TYR A O 1
ATOM 1055 N N . VAL A 1 124 ? -5.619 2.409 17.681 1.00 92.69 124 VAL A N 1
ATOM 1056 C CA . VAL A 1 124 ? -4.490 3.013 16.952 1.00 92.69 124 VAL A CA 1
ATOM 1057 C C . VAL A 1 124 ? -4.896 4.335 16.314 1.00 92.69 124 VAL A C 1
ATOM 1059 O O . VAL A 1 124 ? -6.042 4.536 15.918 1.00 92.69 124 VAL A O 1
ATOM 1062 N N . THR A 1 125 ? -3.934 5.244 16.176 1.00 95.12 125 THR A N 1
ATOM 1063 C CA . THR A 1 125 ? -4.134 6.544 15.521 1.00 95.12 125 THR A CA 1
ATOM 1064 C C . THR A 1 125 ? -4.014 6.474 13.997 1.00 95.12 125 THR A C 1
ATOM 1066 O O . THR A 1 125 ? -4.589 7.327 13.327 1.00 95.12 125 THR A O 1
ATOM 1069 N N . THR A 1 126 ? -3.345 5.455 13.437 1.00 95.88 126 THR A N 1
ATOM 1070 C CA . THR A 1 126 ? -3.033 5.300 11.999 1.00 95.88 126 THR A CA 1
ATOM 1071 C C . THR A 1 126 ? -4.191 5.648 11.066 1.00 95.88 126 THR A C 1
ATOM 1073 O O . THR A 1 126 ? -4.020 6.493 10.192 1.00 95.88 126 THR A O 1
ATOM 1076 N N . PHE A 1 127 ? -5.382 5.074 11.260 1.00 95.56 127 PHE A N 1
ATOM 1077 C CA . PHE A 1 127 ? -6.523 5.310 10.364 1.00 95.56 127 PHE A CA 1
ATOM 1078 C C . PHE A 1 127 ? -7.095 6.733 10.473 1.00 95.56 127 PHE A C 1
ATOM 1080 O O . PHE A 1 127 ? -7.453 7.331 9.459 1.00 95.56 127 PHE A O 1
ATOM 1087 N N . LYS A 1 128 ? -7.090 7.327 11.676 1.00 95.62 128 LYS A N 1
ATOM 1088 C CA . LYS A 1 128 ? -7.467 8.738 11.885 1.00 95.62 128 LYS A CA 1
ATOM 1089 C C . LYS A 1 128 ? -6.454 9.675 11.219 1.00 95.62 128 LYS A C 1
ATOM 1091 O O . LYS A 1 128 ? -6.842 10.594 10.504 1.00 95.62 128 LYS A O 1
ATOM 1096 N N . SER A 1 129 ? -5.161 9.395 11.386 1.00 96.50 129 SER A N 1
ATOM 1097 C CA . SER A 1 129 ? -4.070 10.148 10.757 1.00 96.50 129 SER A CA 1
ATOM 1098 C C . SER A 1 129 ? -4.055 10.002 9.229 1.00 96.50 129 SER A C 1
ATOM 1100 O O . SER A 1 129 ? -3.716 10.954 8.531 1.00 96.50 129 SER A O 1
ATOM 1102 N N . LEU A 1 130 ? -4.427 8.834 8.693 1.00 96.88 130 LEU A N 1
ATOM 1103 C CA . LEU A 1 130 ? -4.562 8.586 7.254 1.00 96.88 130 LEU A CA 1
ATOM 1104 C C . LEU A 1 130 ? -5.712 9.412 6.658 1.00 96.88 130 LEU A C 1
ATOM 1106 O O . LEU A 1 130 ? -5.532 10.059 5.628 1.00 96.88 130 LEU A O 1
ATOM 1110 N N . ARG A 1 131 ? -6.864 9.452 7.340 1.00 96.44 131 ARG A N 1
ATOM 1111 C CA . ARG A 1 131 ? -8.002 10.292 6.948 1.00 96.44 131 ARG A CA 1
ATOM 1112 C C . ARG A 1 131 ? -7.661 11.785 6.988 1.00 96.44 131 ARG A C 1
ATOM 1114 O O . ARG A 1 131 ? -7.900 12.471 6.001 1.00 96.44 131 ARG A O 1
ATOM 1121 N N . LEU A 1 132 ? -7.035 12.265 8.065 1.00 96.75 132 LEU A N 1
ATOM 1122 C CA . LEU A 1 132 ? -6.589 13.661 8.173 1.00 96.75 132 LEU A CA 1
ATOM 1123 C C . LEU A 1 132 ? -5.613 14.035 7.042 1.00 96.75 132 LEU A C 1
ATOM 1125 O O . LEU A 1 132 ? -5.691 15.124 6.479 1.00 96.75 132 LEU A O 1
ATOM 1129 N N . LYS A 1 133 ? -4.706 13.119 6.677 1.00 96.75 133 LYS A N 1
ATOM 1130 C CA . LYS A 1 133 ? -3.770 13.303 5.562 1.00 96.75 133 LYS A CA 1
ATOM 1131 C C . LYS A 1 133 ? -4.494 13.408 4.211 1.00 96.75 133 LYS A C 1
ATOM 1133 O O . LYS A 1 133 ? -4.124 14.262 3.410 1.00 96.75 133 LYS A O 1
ATOM 1138 N N . TYR A 1 134 ? -5.527 12.596 3.976 1.00 97.62 134 TYR A N 1
ATOM 1139 C CA . TYR A 1 134 ? -6.384 12.698 2.788 1.00 97.62 134 TYR A CA 1
ATOM 1140 C C . TYR A 1 134 ? -7.151 14.028 2.734 1.00 97.62 134 TYR A C 1
ATOM 1142 O O . TYR A 1 134 ? -7.139 14.690 1.699 1.00 97.62 134 TYR A O 1
ATOM 1150 N N . GLU A 1 135 ? -7.755 14.455 3.846 1.00 96.50 135 GLU A N 1
ATOM 1151 C CA . GLU A 1 135 ? -8.463 15.741 3.942 1.00 96.50 135 GLU A CA 1
ATOM 1152 C C . GLU A 1 135 ? -7.507 16.904 3.593 1.00 96.50 135 GLU A C 1
ATOM 1154 O O . GLU A 1 135 ? -7.773 17.660 2.662 1.00 96.50 135 GLU A O 1
ATOM 1159 N N . GLN A 1 136 ? -6.307 16.939 4.189 1.00 95.88 136 GLN A N 1
ATOM 1160 C CA . GLN A 1 136 ? -5.257 17.915 3.852 1.00 95.88 136 GLN A CA 1
ATOM 1161 C C . GLN A 1 136 ? -4.793 17.874 2.386 1.00 95.88 136 GLN A C 1
ATOM 1163 O O . GLN A 1 136 ? -4.402 18.905 1.840 1.00 95.88 136 GLN A O 1
ATOM 1168 N N . MET A 1 137 ? -4.756 16.697 1.755 1.00 94.94 137 MET A N 1
ATOM 1169 C CA . MET A 1 137 ? -4.406 16.569 0.336 1.00 94.94 137 MET A CA 1
ATOM 1170 C C . MET A 1 137 ? -5.499 17.155 -0.557 1.00 94.94 137 MET A C 1
ATOM 1172 O O . MET A 1 137 ? -5.184 17.895 -1.486 1.00 94.94 137 MET A O 1
ATOM 1176 N N . ARG A 1 138 ? -6.765 16.850 -0.259 1.00 94.12 138 ARG A N 1
ATOM 1177 C CA . ARG A 1 138 ? -7.923 17.320 -1.022 1.00 94.12 138 ARG A CA 1
ATOM 1178 C C . ARG A 1 138 ? -8.094 18.835 -0.913 1.00 94.12 138 ARG A C 1
ATOM 1180 O O . ARG A 1 138 ? -8.281 19.490 -1.931 1.00 94.12 138 ARG A O 1
ATOM 1187 N N . ASP A 1 139 ? -7.942 19.395 0.284 1.00 93.38 139 ASP A N 1
ATOM 1188 C CA . ASP A 1 139 ? -8.056 20.841 0.512 1.00 93.38 139 ASP A CA 1
ATOM 1189 C C . ASP A 1 139 ? -6.967 21.634 -0.236 1.00 93.38 139 ASP A C 1
ATOM 1191 O O . ASP A 1 139 ? -7.209 22.747 -0.698 1.00 93.38 139 ASP A O 1
ATOM 1195 N N . ARG A 1 140 ? -5.764 21.061 -0.393 1.00 92.31 140 ARG A N 1
ATOM 1196 C CA . ARG A 1 140 ? -4.685 21.652 -1.207 1.00 92.31 140 ARG A CA 1
ATOM 1197 C C . ARG A 1 140 ? -4.984 21.609 -2.701 1.00 92.31 140 ARG A C 1
ATOM 1199 O O . ARG A 1 140 ? -4.579 22.521 -3.408 1.00 92.31 140 ARG A O 1
ATOM 1206 N N . GLU A 1 141 ? -5.649 20.559 -3.173 1.00 90.50 141 GLU A N 1
ATOM 1207 C CA . GLU A 1 141 ? -6.022 20.435 -4.583 1.00 90.50 141 GLU A CA 1
ATOM 1208 C C . GLU A 1 141 ? -7.132 21.428 -4.949 1.00 90.50 141 GLU A C 1
ATOM 1210 O O . GLU A 1 141 ? -7.037 22.097 -5.972 1.00 90.50 141 GLU A O 1
ATOM 1215 N N . ILE A 1 142 ? -8.122 21.607 -4.065 1.00 90.69 142 ILE A N 1
ATOM 1216 C CA . ILE A 1 142 ? -9.190 22.608 -4.228 1.00 90.69 142 ILE A CA 1
ATOM 1217 C C . ILE A 1 142 ? -8.600 24.021 -4.352 1.00 90.69 142 ILE A C 1
ATOM 1219 O O . ILE A 1 142 ? -8.915 24.720 -5.309 1.00 90.69 142 ILE A O 1
ATOM 1223 N N . ARG A 1 143 ? -7.682 24.411 -3.455 1.00 90.88 143 ARG A N 1
ATOM 1224 C CA . ARG A 1 143 ? -7.057 25.749 -3.486 1.00 90.88 143 ARG A CA 1
ATOM 1225 C C . ARG A 1 143 ? -6.300 26.037 -4.778 1.00 90.88 143 ARG A C 1
ATOM 1227 O O . ARG A 1 143 ? -6.414 27.133 -5.299 1.00 90.88 143 ARG A O 1
ATOM 1234 N N . LYS A 1 144 ? -5.574 25.056 -5.322 1.00 90.06 144 LYS A N 1
ATOM 1235 C CA . LYS A 1 144 ? -4.894 25.218 -6.618 1.00 90.06 144 LYS A CA 1
ATOM 1236 C C . LYS A 1 144 ? -5.875 25.491 -7.751 1.00 90.06 144 LYS A C 1
ATOM 1238 O O . LYS A 1 144 ? -5.618 26.347 -8.581 1.00 90.06 144 LYS A O 1
ATOM 1243 N N . ILE A 1 145 ? -6.999 24.772 -7.772 1.00 87.56 145 ILE A N 1
ATOM 1244 C CA . ILE A 1 145 ? -8.043 24.961 -8.784 1.00 87.56 145 ILE A CA 1
ATOM 1245 C C . ILE A 1 145 ? -8.683 26.351 -8.634 1.00 87.56 145 ILE A C 1
ATOM 1247 O O . ILE A 1 145 ? -8.968 26.996 -9.638 1.00 87.56 145 ILE A O 1
ATOM 1251 N N . GLU A 1 146 ? -8.878 26.834 -7.403 1.00 85.69 146 GLU A N 1
ATOM 1252 C CA . GLU A 1 146 ? -9.358 28.197 -7.124 1.00 85.69 146 GLU A CA 1
ATOM 1253 C C . GLU A 1 146 ? -8.340 29.276 -7.547 1.00 85.69 146 GLU A C 1
ATOM 1255 O O . GLU A 1 146 ? -8.737 30.287 -8.126 1.00 85.69 146 GLU A O 1
ATOM 1260 N N . GLU A 1 147 ? -7.042 29.048 -7.320 1.00 81.75 147 GLU A N 1
ATOM 1261 C CA . GLU A 1 147 ? -5.940 29.933 -7.727 1.00 81.75 147 GLU A CA 1
ATOM 1262 C C . GLU A 1 147 ? -5.796 30.002 -9.264 1.00 81.75 147 GLU A C 1
ATOM 1264 O O . GLU A 1 147 ? -5.806 31.101 -9.820 1.00 81.75 147 GLU A O 1
ATOM 1269 N N . ASP A 1 148 ? -5.779 28.856 -9.961 1.00 75.12 148 ASP A N 1
ATOM 1270 C CA . ASP A 1 148 ? -5.722 28.762 -11.435 1.00 75.12 148 ASP A CA 1
ATOM 1271 C C . ASP A 1 148 ? -6.995 29.298 -12.129 1.00 75.12 148 ASP A C 1
ATOM 1273 O O . ASP A 1 148 ? -6.973 29.628 -13.316 1.00 75.12 148 ASP A O 1
ATOM 1277 N N . SER A 1 149 ? -8.119 29.400 -11.407 1.00 75.25 149 SER A N 1
ATOM 1278 C CA . SER A 1 149 ? -9.381 29.961 -11.925 1.00 75.25 149 SER A CA 1
ATOM 1279 C C . SER A 1 149 ? -9.456 31.492 -11.834 1.00 75.25 149 SER A C 1
ATOM 1281 O O . SER A 1 149 ? -10.432 32.086 -12.300 1.00 75.25 149 SER A O 1
ATOM 1283 N N . SER A 1 150 ? -8.457 32.146 -11.233 1.00 68.81 150 SER A N 1
ATOM 1284 C CA . SER A 1 150 ? -8.383 33.605 -11.135 1.00 68.81 150 SER A CA 1
ATOM 1285 C C . SER A 1 150 ? -7.704 34.201 -12.381 1.00 68.81 150 SER A C 1
ATOM 1287 O O . SER A 1 150 ? -6.596 33.781 -12.724 1.00 68.81 150 SER A O 1
ATOM 1289 N N . PRO A 1 151 ? -8.309 35.186 -13.075 1.00 56.19 151 PRO A N 1
ATOM 1290 C CA . PRO A 1 151 ? -7.730 35.749 -14.291 1.00 56.19 151 PRO A CA 1
ATOM 1291 C C . PRO A 1 151 ? -6.482 36.583 -13.968 1.00 56.19 151 PRO A C 1
ATOM 1293 O O . PRO A 1 151 ? -6.576 37.724 -13.516 1.00 56.19 151 PRO A O 1
ATOM 1296 N N . SER A 1 152 ? -5.311 36.009 -14.234 1.00 59.72 152 SER A N 1
ATOM 1297 C CA . SER A 1 152 ? -4.009 36.686 -14.232 1.00 59.72 152 SER A CA 1
ATOM 1298 C C . SER A 1 152 ? -3.401 36.665 -15.641 1.00 59.72 152 SER A C 1
ATOM 1300 O O . SER A 1 152 ? -3.782 35.834 -16.468 1.00 59.72 152 SER A O 1
ATOM 1302 N N . ASP A 1 153 ? -2.527 37.632 -15.945 1.00 56.31 153 ASP A N 1
ATOM 1303 C CA . ASP A 1 153 ? -2.126 37.948 -17.323 1.00 56.31 153 ASP A CA 1
ATOM 1304 C C . ASP A 1 153 ? -1.583 36.732 -18.109 1.00 56.31 153 ASP A C 1
ATOM 1306 O O . ASP A 1 153 ? -0.676 36.036 -17.637 1.00 56.31 153 ASP A O 1
ATOM 1310 N N . PRO A 1 154 ? -2.071 36.489 -19.345 1.00 55.38 154 PRO A N 1
ATOM 1311 C CA . PRO A 1 154 ? -1.862 35.232 -20.075 1.00 55.38 154 PRO A CA 1
ATOM 1312 C C . PRO A 1 154 ? -0.430 34.999 -20.590 1.00 55.38 154 PRO A C 1
ATOM 1314 O O . PRO A 1 154 ? -0.182 34.009 -21.276 1.00 55.38 154 PRO A O 1
ATOM 1317 N N . LEU A 1 155 ? 0.513 35.896 -20.293 1.00 55.00 155 LEU A N 1
ATOM 1318 C CA . LEU A 1 155 ? 1.895 35.827 -20.773 1.00 55.00 155 LEU A CA 1
ATOM 1319 C C . LEU A 1 155 ? 2.775 34.886 -19.929 1.00 55.00 155 LEU A C 1
ATOM 1321 O O . LEU A 1 155 ? 3.604 34.168 -20.481 1.00 55.00 155 LEU A O 1
ATOM 1325 N N . ILE A 1 156 ? 2.569 34.836 -18.608 1.00 55.75 156 ILE A N 1
ATOM 1326 C CA . ILE A 1 156 ? 3.453 34.102 -17.678 1.00 55.75 156 ILE A CA 1
ATOM 1327 C C . ILE A 1 156 ? 3.114 32.598 -17.628 1.00 55.75 156 ILE A C 1
ATOM 1329 O O . ILE A 1 156 ? 3.991 31.747 -17.464 1.00 55.75 156 ILE A O 1
ATOM 1333 N N . SER A 1 157 ? 1.838 32.240 -17.794 1.00 55.22 157 SER A N 1
ATOM 1334 C CA . SER A 1 157 ? 1.351 30.861 -17.639 1.00 55.22 157 SER A CA 1
ATOM 1335 C C . SER A 1 157 ? 1.779 29.918 -18.771 1.00 55.22 157 SER A C 1
ATOM 1337 O O . SER A 1 157 ? 1.944 28.717 -18.541 1.00 55.22 157 SER A O 1
ATOM 1339 N N . ILE A 1 158 ? 2.021 30.443 -19.977 1.00 56.28 158 ILE A N 1
ATOM 1340 C CA . ILE A 1 158 ? 2.485 29.648 -21.123 1.00 56.28 158 ILE A CA 1
ATOM 1341 C C . ILE A 1 158 ? 3.914 29.144 -20.876 1.00 56.28 158 ILE A C 1
ATOM 1343 O O . ILE A 1 158 ? 4.188 27.957 -21.055 1.00 56.28 158 ILE A O 1
ATOM 1347 N N . GLU A 1 159 ? 4.821 30.001 -20.402 1.00 53.31 159 GLU A N 1
ATOM 1348 C CA . GLU A 1 159 ? 6.237 29.647 -20.224 1.00 53.31 159 GLU A CA 1
ATOM 1349 C C . GLU A 1 159 ? 6.471 28.569 -19.169 1.00 53.31 159 GLU A C 1
ATOM 1351 O O . GLU A 1 159 ? 7.327 27.698 -19.350 1.00 53.31 159 GLU A O 1
ATOM 1356 N N . ALA A 1 160 ? 5.668 28.561 -18.103 1.00 58.94 160 ALA A N 1
ATOM 1357 C CA . ALA A 1 160 ? 5.742 27.538 -17.067 1.00 58.94 160 ALA A CA 1
ATOM 1358 C C . ALA A 1 160 ? 5.572 26.114 -17.637 1.00 58.94 160 ALA A C 1
ATOM 1360 O O . ALA A 1 160 ? 6.253 25.189 -17.180 1.00 58.94 160 ALA A O 1
ATOM 1361 N N . ASN A 1 161 ? 4.741 25.943 -18.672 1.00 57.06 161 ASN A N 1
ATOM 1362 C CA . ASN A 1 161 ? 4.261 24.638 -19.131 1.00 57.06 161 ASN A CA 1
ATOM 1363 C C . ASN A 1 161 ? 4.987 24.067 -20.372 1.00 57.06 161 ASN A C 1
ATOM 1365 O O . ASN A 1 161 ? 4.656 22.970 -20.820 1.00 57.06 161 ASN A O 1
ATOM 1369 N N . LEU A 1 162 ? 5.990 24.758 -20.937 1.00 63.81 162 LEU A N 1
ATOM 1370 C CA . LEU A 1 162 ? 6.777 24.185 -22.042 1.00 63.81 162 LEU A CA 1
ATOM 1371 C C . LEU A 1 162 ? 7.717 23.054 -21.553 1.00 63.81 162 LEU A C 1
ATOM 1373 O O . LEU A 1 162 ? 8.414 23.225 -20.542 1.00 63.81 162 LEU A O 1
ATOM 1377 N N . PRO A 1 163 ? 7.802 21.927 -22.292 1.00 65.69 163 PRO A N 1
ATOM 1378 C CA . PRO A 1 163 ? 8.894 20.959 -22.219 1.00 65.69 163 PRO A CA 1
ATOM 1379 C C . PRO A 1 163 ? 10.286 21.602 -22.175 1.00 65.69 163 PRO A C 1
ATOM 1381 O O . PRO A 1 163 ? 10.555 22.593 -22.852 1.00 65.69 163 PRO A O 1
ATOM 1384 N N . ALA A 1 164 ? 11.193 20.994 -21.403 1.00 64.69 164 ALA A N 1
ATOM 1385 C CA . ALA A 1 164 ? 12.515 21.553 -21.103 1.00 64.69 164 ALA A CA 1
ATOM 1386 C C . ALA A 1 164 ? 13.367 21.873 -22.347 1.00 64.69 164 ALA A C 1
ATOM 1388 O O . ALA A 1 164 ? 14.136 22.826 -22.323 1.00 64.69 164 ALA A O 1
ATOM 1389 N N . GLN A 1 165 ? 13.188 21.126 -23.442 1.00 55.06 165 GLN A N 1
ATOM 1390 C CA . GLN A 1 165 ? 13.888 21.356 -24.707 1.00 55.06 165 GLN A CA 1
ATOM 1391 C C . GLN A 1 165 ? 13.581 22.744 -25.298 1.00 55.06 165 GLN A C 1
ATOM 1393 O O . GLN A 1 165 ? 14.501 23.490 -25.607 1.00 55.06 165 GLN A O 1
ATOM 1398 N N . TRP A 1 166 ? 12.307 23.144 -25.353 1.00 59.12 166 TRP A N 1
ATOM 1399 C CA . TRP A 1 166 ? 11.896 24.448 -25.898 1.00 59.12 166 TRP A CA 1
ATOM 1400 C C . TRP A 1 166 ? 12.134 25.619 -24.935 1.00 59.12 166 TRP A C 1
ATOM 1402 O O . TRP A 1 166 ? 12.134 26.773 -25.355 1.00 59.12 166 TRP A O 1
ATOM 1412 N N . LYS A 1 167 ? 12.341 25.337 -23.640 1.00 66.56 167 LYS A N 1
ATOM 1413 C CA . LYS A 1 167 ? 12.846 26.326 -22.674 1.00 66.56 167 LYS A CA 1
ATOM 1414 C C . LYS A 1 167 ? 14.324 26.626 -22.911 1.00 66.56 167 LYS A C 1
ATOM 1416 O O . LYS A 1 167 ? 14.727 27.775 -22.811 1.00 66.56 167 LYS A O 1
ATOM 1421 N N . MET A 1 168 ? 15.112 25.603 -23.240 1.00 60.66 168 MET A N 1
ATOM 1422 C CA . MET A 1 168 ? 16.538 25.752 -23.526 1.00 60.66 168 MET A CA 1
ATOM 1423 C C . MET A 1 168 ? 16.785 26.440 -24.876 1.00 60.66 168 MET A C 1
ATOM 1425 O O . MET A 1 168 ? 17.688 27.259 -24.974 1.00 60.66 168 MET A O 1
ATOM 1429 N N . GLU A 1 169 ? 15.941 26.173 -25.875 1.00 63.00 169 GLU A N 1
ATOM 1430 C CA . GLU A 1 169 ? 16.008 26.820 -27.193 1.00 63.00 169 GLU A CA 1
ATOM 1431 C C . GLU A 1 169 ? 15.686 28.323 -27.112 1.00 63.00 169 GLU A C 1
ATOM 1433 O O . GLU A 1 169 ? 16.499 29.134 -27.534 1.00 63.00 169 GLU A O 1
ATOM 1438 N N . ARG A 1 170 ? 14.607 28.728 -26.421 1.00 63.47 170 ARG A N 1
ATOM 1439 C CA . ARG A 1 170 ? 14.326 30.164 -26.208 1.00 63.47 170 ARG A CA 1
ATOM 1440 C C . ARG A 1 170 ? 15.288 30.875 -25.254 1.00 63.47 170 ARG A C 1
ATOM 1442 O O . ARG A 1 170 ? 15.374 32.097 -25.308 1.00 63.47 170 ARG A O 1
ATOM 1449 N N . GLN A 1 171 ? 16.002 30.148 -24.390 1.00 66.81 171 GLN A N 1
ATOM 1450 C CA . GLN A 1 171 ? 17.113 30.737 -23.637 1.00 66.81 171 GLN A CA 1
ATOM 1451 C C . GLN A 1 171 ? 18.292 31.035 -24.572 1.00 66.81 171 GLN A C 1
ATOM 1453 O O . GLN A 1 171 ? 18.850 32.119 -24.486 1.00 66.81 171 GLN A O 1
ATOM 1458 N N . ALA A 1 172 ? 18.612 30.133 -25.509 1.00 65.06 172 ALA A N 1
ATOM 1459 C CA . ALA A 1 172 ? 19.621 30.397 -26.534 1.00 65.06 172 ALA A CA 1
ATOM 1460 C C . ALA A 1 172 ? 19.225 31.585 -27.434 1.00 65.06 172 ALA A C 1
ATOM 1462 O O . ALA A 1 172 ? 20.036 32.487 -27.606 1.00 65.06 172 ALA A O 1
ATOM 1463 N N . ASP A 1 173 ? 17.969 31.663 -27.898 1.00 66.38 173 ASP A N 1
ATOM 1464 C CA . ASP A 1 173 ? 17.469 32.814 -28.678 1.00 66.38 173 ASP A CA 1
ATOM 1465 C C . ASP A 1 173 ? 17.610 34.155 -27.920 1.00 66.38 173 ASP A C 1
ATOM 1467 O O . ASP A 1 173 ? 17.815 35.208 -28.529 1.00 66.38 173 ASP A O 1
ATOM 1471 N N . ALA A 1 174 ? 17.458 34.145 -26.589 1.00 67.88 174 ALA A N 1
ATOM 1472 C CA . ALA A 1 174 ? 17.616 35.328 -25.741 1.00 67.88 174 ALA A CA 1
ATOM 1473 C C . ALA A 1 174 ? 19.097 35.679 -25.505 1.00 67.88 174 ALA A C 1
ATOM 1475 O O . ALA A 1 174 ? 19.468 36.853 -25.557 1.00 67.88 174 ALA A O 1
ATOM 1476 N N . ASP A 1 175 ? 19.946 34.669 -25.308 1.00 63.38 175 ASP A N 1
ATOM 1477 C CA . ASP A 1 175 ? 21.395 34.825 -25.158 1.00 63.38 175 ASP A CA 1
ATOM 1478 C C . ASP A 1 175 ? 22.052 35.295 -26.482 1.00 63.38 175 ASP A C 1
ATOM 1480 O O . ASP A 1 175 ? 23.028 36.045 -26.455 1.00 63.38 175 ASP A O 1
ATOM 1484 N N . GLU A 1 176 ? 21.491 34.940 -27.648 1.00 62.53 176 GLU A N 1
ATOM 1485 C CA . GLU A 1 176 ? 21.896 35.470 -28.964 1.00 62.53 176 GLU A CA 1
ATOM 1486 C C . GLU A 1 176 ? 21.535 36.955 -29.146 1.00 62.53 176 GLU A C 1
ATOM 1488 O O . GLU A 1 176 ? 22.296 37.711 -29.753 1.00 62.53 176 GLU A O 1
ATOM 1493 N N . GLN A 1 177 ? 20.407 37.409 -28.591 1.00 62.56 177 GLN A N 1
ATOM 1494 C CA . GLN A 1 177 ? 20.033 38.831 -28.598 1.00 62.56 177 GLN A CA 1
ATOM 1495 C C . GLN A 1 177 ? 20.926 39.660 -27.666 1.00 62.56 177 GLN A C 1
ATOM 1497 O O . GLN A 1 177 ? 21.296 40.779 -28.020 1.00 62.56 177 GLN A O 1
ATOM 1502 N N . TRP A 1 178 ? 21.351 39.091 -26.533 1.00 62.69 178 TRP A N 1
ATOM 1503 C CA . TRP A 1 178 ? 22.289 39.725 -25.597 1.00 62.69 178 TRP A CA 1
ATOM 1504 C C . TRP A 1 178 ? 23.656 40.056 -26.229 1.00 62.69 178 TRP A C 1
ATOM 1506 O O . TRP A 1 178 ? 24.325 40.989 -25.794 1.00 62.69 178 TRP A O 1
ATOM 1516 N N . PHE A 1 179 ? 24.066 39.339 -27.281 1.00 52.34 179 PHE A N 1
ATOM 1517 C CA . PHE A 1 179 ? 25.319 39.598 -28.003 1.00 52.34 179 PHE A CA 1
ATOM 1518 C C . PHE A 1 179 ? 25.253 40.730 -29.046 1.00 52.34 179 PHE A C 1
ATOM 1520 O O . PHE A 1 179 ? 26.298 41.098 -29.579 1.00 52.34 179 PHE A O 1
ATOM 1527 N N . ASN A 1 180 ? 24.071 41.285 -29.347 1.00 57.72 180 ASN A N 1
ATOM 1528 C CA . ASN A 1 180 ? 23.911 42.338 -30.364 1.00 57.72 180 ASN A CA 1
ATOM 1529 C C . ASN A 1 180 ? 23.849 43.774 -29.802 1.00 57.72 180 ASN A C 1
AT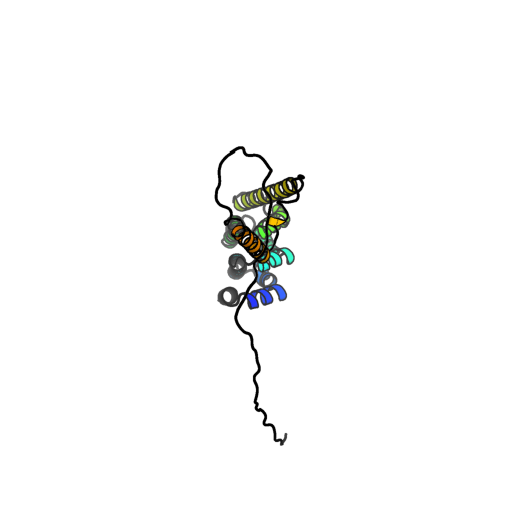OM 1531 O O . ASN A 1 180 ? 23.945 44.716 -30.586 1.00 57.72 180 ASN A O 1
ATOM 1535 N N . ASP A 1 181 ? 23.700 43.957 -28.485 1.00 58.41 181 ASP A N 1
ATOM 1536 C CA . ASP A 1 181 ? 23.522 45.282 -27.855 1.00 58.41 181 ASP A CA 1
ATOM 1537 C C . ASP A 1 181 ? 24.834 45.926 -27.336 1.00 58.41 181 ASP A C 1
ATOM 1539 O O . ASP A 1 181 ? 24.811 47.066 -26.874 1.00 58.41 181 ASP A O 1
ATOM 1543 N N . ASP A 1 182 ? 25.986 45.244 -27.428 1.00 57.12 182 ASP A N 1
ATOM 1544 C CA . ASP A 1 182 ? 27.271 45.675 -26.826 1.00 57.12 182 ASP A CA 1
ATOM 1545 C C . ASP A 1 182 ? 28.285 46.269 -27.833 1.00 57.12 182 ASP A C 1
ATOM 1547 O O . ASP A 1 182 ? 29.487 46.036 -27.732 1.00 57.12 182 ASP A O 1
ATOM 1551 N N . ASP A 1 183 ? 27.820 47.034 -28.831 1.00 58.91 183 ASP A N 1
ATOM 1552 C CA . ASP A 1 183 ? 28.711 47.772 -29.755 1.00 58.91 183 ASP A CA 1
ATOM 1553 C C . ASP A 1 183 ? 28.194 49.193 -30.083 1.00 58.91 183 ASP A C 1
ATOM 1555 O O . ASP A 1 183 ? 28.052 49.611 -31.234 1.00 58.91 183 ASP A O 1
ATOM 1559 N N . SER A 1 184 ? 27.859 49.955 -29.032 1.00 51.69 184 SER A N 1
ATOM 1560 C CA . SER A 1 184 ? 27.497 51.382 -29.123 1.00 51.69 184 SER A CA 1
ATOM 1561 C C . SER A 1 184 ? 27.867 52.179 -27.854 1.00 51.69 184 SER A C 1
ATOM 1563 O O . SER A 1 184 ? 27.043 52.914 -27.297 1.00 51.69 184 SER A O 1
ATOM 1565 N N . GLU A 1 185 ? 29.117 52.089 -27.388 1.00 45.75 185 GLU A N 1
ATOM 1566 C CA . GLU A 1 185 ? 29.591 52.977 -26.317 1.00 45.75 185 GLU A CA 1
ATOM 1567 C C . GLU A 1 185 ? 29.861 54.427 -26.786 1.00 45.75 185 GLU A C 1
ATOM 1569 O O . GLU A 1 185 ? 30.598 54.690 -27.734 1.00 45.75 185 GLU A O 1
ATOM 1574 N N . ASN A 1 186 ? 29.370 55.362 -25.962 1.00 38.28 186 ASN A N 1
ATOM 1575 C CA . ASN A 1 186 ? 29.952 56.676 -25.653 1.00 38.28 186 ASN A CA 1
ATOM 1576 C C . ASN A 1 186 ? 29.907 57.834 -26.686 1.00 38.28 186 ASN A C 1
ATOM 1578 O O . ASN A 1 186 ? 30.806 58.000 -27.507 1.00 38.28 186 ASN A O 1
ATOM 1582 N N . ALA A 1 187 ? 29.012 58.804 -26.428 1.00 32.34 187 ALA A N 1
ATOM 1583 C CA . ALA A 1 187 ? 29.404 60.213 -26.229 1.00 32.34 187 ALA A CA 1
ATOM 1584 C C . ALA A 1 187 ? 28.322 61.031 -25.477 1.00 32.34 187 ALA A C 1
ATOM 1586 O O . ALA A 1 187 ? 27.151 61.034 -25.846 1.00 32.34 187 ALA A O 1
ATOM 1587 N N . SER A 1 188 ? 28.729 61.788 -24.453 1.00 36.09 188 SER A N 1
ATOM 1588 C CA . SER A 1 188 ? 27.950 62.878 -23.820 1.00 36.09 188 SER A CA 1
ATOM 1589 C C . SER A 1 188 ? 28.543 64.249 -24.216 1.00 36.09 188 SER A C 1
ATOM 1591 O O . SER A 1 188 ? 29.646 64.284 -24.755 1.00 36.09 188 SER A O 1
ATOM 1593 N N . PRO A 1 189 ? 27.966 65.395 -23.805 1.00 46.41 189 PRO A N 1
ATOM 1594 C CA . PRO A 1 189 ? 26.614 65.885 -24.070 1.00 46.41 189 PRO A CA 1
ATOM 1595 C C . PRO A 1 189 ? 26.628 67.227 -24.856 1.00 46.41 189 PRO A C 1
ATOM 1597 O O . PRO A 1 189 ? 27.636 67.922 -24.892 1.00 46.41 189 PRO A O 1
ATOM 1600 N N . ALA A 1 190 ? 25.478 67.598 -25.433 1.00 46.19 190 ALA A N 1
ATOM 1601 C CA . ALA A 1 190 ? 25.081 68.921 -25.963 1.00 46.19 190 ALA A CA 1
ATOM 1602 C C . ALA A 1 190 ? 26.174 69.987 -26.263 1.00 46.19 190 ALA A C 1
ATOM 1604 O O . ALA A 1 190 ? 26.645 70.688 -25.366 1.00 46.19 190 ALA A O 1
ATOM 1605 N N . GLY A 1 191 ? 26.438 70.223 -27.556 1.00 35.16 191 GLY A N 1
ATOM 1606 C CA . GLY A 1 191 ? 27.183 71.377 -28.078 1.00 35.16 191 GLY A CA 1
ATOM 1607 C C . GLY A 1 191 ? 26.542 71.918 -29.364 1.00 35.16 191 GLY A C 1
ATOM 1608 O O . GLY A 1 191 ? 26.155 71.145 -30.234 1.00 35.16 191 GLY A O 1
ATOM 1609 N N . ASP A 1 192 ? 26.396 73.239 -29.450 1.00 41.00 192 ASP A N 1
ATOM 1610 C CA . ASP A 1 192 ? 25.598 73.981 -30.440 1.00 41.00 192 ASP A CA 1
ATOM 1611 C C . ASP A 1 192 ? 26.430 74.397 -31.679 1.00 41.00 192 ASP A C 1
ATOM 1613 O O . ASP A 1 192 ? 27.435 75.087 -31.498 1.00 41.00 192 ASP A O 1
ATOM 1617 N N . TRP A 1 193 ? 26.046 74.007 -32.916 1.00 33.06 193 TRP A N 1
ATOM 1618 C CA . TRP A 1 193 ? 26.528 74.650 -34.165 1.00 33.06 193 TRP A CA 1
ATOM 1619 C C . TRP A 1 193 ? 25.728 74.346 -35.468 1.00 33.06 193 TRP A C 1
ATOM 1621 O O . TRP A 1 193 ? 25.679 73.218 -35.955 1.00 33.06 193 TRP A O 1
ATOM 1631 N N . ASP A 1 194 ? 25.194 75.430 -36.043 1.00 41.53 194 ASP A N 1
ATOM 1632 C CA . ASP A 1 194 ? 24.736 75.785 -37.413 1.00 41.53 194 ASP A CA 1
ATOM 1633 C C . ASP A 1 194 ? 24.830 74.787 -38.620 1.00 41.53 194 ASP A C 1
ATOM 1635 O O . ASP A 1 194 ? 25.921 74.317 -38.970 1.00 41.53 194 ASP A O 1
ATOM 1639 N N . PRO A 1 195 ? 23.727 74.549 -39.378 1.00 39.56 195 PRO A N 1
ATOM 1640 C CA . PRO A 1 195 ? 23.704 73.689 -40.566 1.00 39.56 195 PRO A CA 1
ATOM 1641 C C . PRO A 1 195 ? 23.988 74.448 -41.879 1.00 39.56 195 PRO A C 1
ATOM 1643 O O . PRO A 1 195 ? 23.079 74.738 -42.659 1.00 39.56 195 PRO A O 1
ATOM 1646 N N . ASN A 1 196 ? 25.261 74.715 -42.186 1.00 44.84 196 ASN A N 1
ATOM 1647 C CA . ASN A 1 196 ? 25.660 75.145 -43.535 1.00 44.84 196 ASN A CA 1
ATOM 1648 C C . ASN A 1 196 ? 27.116 74.780 -43.875 1.00 44.84 196 ASN A C 1
ATOM 1650 O O . ASN A 1 196 ? 28.030 75.607 -43.802 1.00 44.84 196 ASN A O 1
ATOM 1654 N N . LYS A 1 197 ? 27.349 73.534 -44.314 1.00 36.84 197 LYS A N 1
ATOM 1655 C CA . LYS A 1 197 ? 28.549 73.213 -45.099 1.00 36.84 197 LYS A CA 1
ATOM 1656 C C . LYS A 1 197 ? 28.327 72.065 -46.080 1.00 36.84 197 LYS A C 1
ATOM 1658 O O . LYS A 1 197 ? 27.754 71.037 -45.743 1.00 36.84 197 LYS A O 1
ATOM 1663 N N . LEU A 1 198 ? 28.769 72.313 -47.307 1.00 33.25 198 LEU A N 1
ATOM 1664 C CA . LEU A 1 198 ? 28.530 71.519 -48.506 1.00 33.25 198 LEU A CA 1
ATOM 1665 C C . LEU A 1 198 ? 29.670 70.507 -48.759 1.00 33.25 198 LEU A C 1
ATOM 1667 O O . LEU A 1 198 ? 30.766 70.665 -48.224 1.00 33.25 198 LEU A O 1
ATOM 1671 N N . ASP A 1 199 ? 29.400 69.590 -49.695 1.00 29.94 199 ASP A N 1
ATOM 1672 C CA . ASP A 1 199 ? 30.339 68.903 -50.604 1.00 29.94 199 ASP A CA 1
ATOM 1673 C C . ASP A 1 199 ? 30.974 67.529 -50.261 1.00 29.94 199 ASP A C 1
ATOM 1675 O O . ASP A 1 199 ? 31.724 67.364 -49.304 1.00 29.94 199 ASP A O 1
ATOM 1679 N N . LYS A 1 200 ? 30.820 66.641 -51.268 1.00 30.69 200 LYS A N 1
ATOM 1680 C CA . LYS A 1 200 ? 31.745 65.603 -51.796 1.00 30.69 200 LYS A CA 1
ATOM 1681 C C . LYS A 1 200 ? 31.811 64.178 -51.206 1.00 30.69 200 LYS A C 1
ATOM 1683 O O . LYS A 1 200 ? 32.585 63.876 -50.308 1.00 30.69 200 LYS A O 1
ATOM 1688 N N . GLU A 1 201 ? 31.174 63.264 -51.947 1.00 32.81 201 GLU A N 1
ATOM 1689 C CA . GLU A 1 201 ? 31.761 61.986 -52.420 1.00 32.81 201 GLU A CA 1
ATOM 1690 C C . GLU A 1 201 ? 32.996 62.207 -53.354 1.00 32.81 201 GLU A C 1
ATOM 1692 O O . GLU A 1 201 ? 33.244 63.372 -53.697 1.00 32.81 201 GLU A O 1
ATOM 1697 N N . PRO A 1 202 ? 33.744 61.183 -53.871 1.00 44.75 202 PRO A N 1
ATOM 1698 C CA . PRO A 1 202 ? 33.582 59.705 -53.805 1.00 44.75 202 PRO A CA 1
ATOM 1699 C C . PRO A 1 202 ? 34.881 58.905 -53.468 1.00 44.75 202 PRO A C 1
ATOM 1701 O O . PRO A 1 202 ? 35.946 59.492 -53.289 1.00 44.75 202 PRO A O 1
ATOM 1704 N N . GLY A 1 203 ? 34.851 57.555 -53.485 1.00 27.50 203 GLY A N 1
ATOM 1705 C CA . GLY A 1 203 ? 36.092 56.740 -53.511 1.00 27.50 203 GLY A CA 1
ATOM 1706 C C . GLY A 1 203 ? 35.954 55.202 -53.448 1.00 27.50 203 GLY A C 1
ATOM 1707 O O . GLY A 1 203 ? 35.689 54.641 -52.396 1.00 27.50 203 GLY A O 1
ATOM 1708 N N . THR A 1 204 ? 36.195 54.517 -54.571 1.00 29.20 204 THR A N 1
ATOM 1709 C CA . THR A 1 204 ? 36.145 53.047 -54.814 1.00 29.20 204 THR A CA 1
ATOM 1710 C C . THR A 1 204 ? 37.369 52.213 -54.357 1.00 29.20 204 THR A C 1
ATOM 1712 O O . THR A 1 204 ? 38.443 52.788 -54.219 1.00 29.20 204 THR A O 1
ATOM 1715 N N . ALA A 1 205 ? 37.226 50.860 -54.404 1.00 31.36 205 ALA A N 1
ATOM 1716 C CA . ALA A 1 205 ? 38.252 49.783 -54.606 1.00 31.36 205 ALA A CA 1
ATOM 1717 C C . ALA A 1 205 ? 38.815 49.063 -53.338 1.00 31.36 205 ALA A C 1
ATOM 1719 O O . ALA A 1 205 ? 39.022 49.731 -52.336 1.00 31.36 205 ALA A O 1
ATOM 1720 N N . LEU A 1 206 ? 39.184 47.756 -53.291 1.00 31.48 206 LEU A N 1
ATOM 1721 C CA . LEU A 1 206 ? 38.895 46.483 -54.032 1.00 31.48 206 LEU A CA 1
ATOM 1722 C C . LEU A 1 206 ? 39.679 45.305 -53.342 1.00 31.48 206 LEU A C 1
ATOM 1724 O O . LEU A 1 206 ? 40.601 45.608 -52.595 1.00 31.48 206 LEU A O 1
ATOM 1728 N N . ILE A 1 207 ? 39.428 44.015 -53.698 1.00 34.16 207 ILE A N 1
ATOM 1729 C CA . ILE A 1 207 ? 40.305 42.798 -53.496 1.00 34.16 207 ILE A CA 1
ATOM 1730 C C . ILE A 1 207 ? 40.388 42.249 -52.038 1.00 34.16 207 ILE A C 1
ATOM 1732 O O . ILE A 1 207 ? 40.529 43.035 -51.115 1.00 34.16 207 ILE A O 1
ATOM 1736 N N . SER A 1 208 ? 40.387 40.942 -51.688 1.00 33.50 208 SER A N 1
ATOM 1737 C CA . SER A 1 208 ? 40.129 39.608 -52.318 1.00 33.50 208 SER A CA 1
ATOM 1738 C C . SER A 1 208 ? 39.908 38.564 -51.177 1.00 33.50 208 SER A C 1
ATOM 1740 O O . SER A 1 208 ? 40.264 38.863 -50.043 1.00 33.50 208 SER A O 1
ATOM 1742 N N . GLN A 1 209 ? 39.336 37.356 -51.354 1.00 35.81 209 GLN A N 1
ATOM 1743 C CA . GLN A 1 209 ? 39.971 36.130 -51.910 1.00 35.81 209 GLN A CA 1
ATOM 1744 C C . GLN A 1 209 ? 38.956 35.000 -52.261 1.00 35.81 209 GLN A C 1
ATOM 1746 O O . GLN A 1 209 ? 37.818 35.007 -51.804 1.00 35.81 209 GLN A O 1
ATOM 1751 N N . SER A 1 210 ? 39.414 34.042 -53.087 1.00 34.72 210 SER A N 1
ATOM 1752 C CA . SER A 1 210 ? 38.757 32.825 -53.633 1.00 34.72 210 SER A CA 1
ATOM 1753 C C . SER A 1 210 ? 38.172 31.854 -52.581 1.00 34.72 210 SER A C 1
ATOM 1755 O O . SER A 1 210 ? 38.627 31.879 -51.445 1.00 34.72 210 SER A O 1
ATOM 1757 N N . ALA A 1 211 ? 37.185 30.967 -52.812 1.00 35.62 211 ALA A N 1
ATOM 1758 C CA . ALA A 1 211 ? 36.626 30.246 -53.985 1.00 35.62 211 ALA A CA 1
ATOM 1759 C C . ALA A 1 211 ? 37.240 28.852 -54.321 1.00 35.62 211 ALA A C 1
ATOM 1761 O O . ALA A 1 211 ? 38.459 28.714 -54.357 1.00 35.62 211 ALA A O 1
ATOM 1762 N N . LEU A 1 212 ? 36.343 27.901 -54.680 1.00 31.75 212 LEU A N 1
ATOM 1763 C CA . LEU A 1 212 ? 36.493 26.464 -55.063 1.00 31.75 212 LEU A CA 1
ATOM 1764 C C . LEU A 1 212 ? 36.521 25.445 -53.885 1.00 31.75 212 LEU A C 1
ATOM 1766 O O . LEU A 1 212 ? 37.240 25.674 -52.922 1.00 31.75 212 LEU A O 1
ATOM 1770 N N . LEU A 1 213 ? 35.703 24.369 -53.790 1.00 35.78 213 LEU A N 1
ATOM 1771 C CA . LEU A 1 213 ? 35.108 23.390 -54.752 1.00 35.78 213 LEU A CA 1
ATOM 1772 C C . LEU A 1 213 ? 36.179 22.473 -55.413 1.00 35.78 213 LEU A C 1
ATOM 1774 O O . LEU A 1 213 ? 37.220 22.971 -55.813 1.00 35.78 213 LEU A O 1
ATOM 1778 N N . ASP A 1 214 ? 36.037 21.150 -55.590 1.00 32.31 214 ASP A N 1
ATOM 1779 C CA . ASP A 1 214 ? 34.921 20.220 -55.331 1.00 32.31 214 ASP A CA 1
ATOM 1780 C C . ASP A 1 214 ? 35.380 18.728 -55.353 1.00 32.31 214 ASP A C 1
ATOM 1782 O O . ASP A 1 214 ? 36.504 18.439 -55.759 1.00 32.31 214 ASP A O 1
ATOM 1786 N N . VAL A 1 215 ? 34.447 17.802 -55.063 1.00 35.59 215 VAL A N 1
ATOM 1787 C CA . VAL A 1 215 ? 34.304 16.441 -55.665 1.00 35.59 215 VAL A CA 1
ATOM 1788 C C . VAL A 1 215 ? 35.279 15.272 -55.316 1.00 35.59 215 VAL A C 1
ATOM 1790 O O . VAL A 1 215 ? 36.497 15.330 -55.445 1.00 35.59 215 VAL A O 1
ATOM 1793 N N . SER A 1 216 ? 34.670 14.129 -54.941 1.00 39.94 216 SER A N 1
ATOM 1794 C CA . SER A 1 216 ? 35.231 12.753 -54.795 1.00 39.94 216 SER A CA 1
ATOM 1795 C C . SER A 1 216 ? 35.318 12.004 -56.159 1.00 39.94 216 SER A C 1
ATOM 1797 O O . SER A 1 216 ? 34.925 12.622 -57.145 1.00 39.94 216 SER A O 1
ATOM 1799 N N . PRO A 1 217 ? 35.737 10.708 -56.317 1.00 47.94 217 PRO A N 1
ATOM 1800 C CA . PRO A 1 217 ? 34.882 9.542 -55.948 1.00 47.94 217 PRO A CA 1
ATOM 1801 C C . PRO A 1 217 ? 35.557 8.131 -55.795 1.00 47.94 217 PRO A C 1
ATOM 1803 O O . PRO A 1 217 ? 36.735 7.950 -56.073 1.00 47.94 217 PRO A O 1
ATOM 1806 N N . SER A 1 218 ? 34.720 7.101 -55.531 1.00 33.78 218 SER A N 1
ATOM 1807 C CA . SER A 1 218 ? 34.901 5.655 -55.878 1.00 33.78 218 SER A CA 1
ATOM 1808 C C . SER A 1 218 ? 35.911 4.814 -55.050 1.00 33.78 218 SER A C 1
ATOM 1810 O O . SER A 1 218 ? 36.925 5.338 -54.616 1.00 33.78 218 SER A O 1
ATOM 1812 N N . SER A 1 219 ? 35.756 3.499 -54.781 1.00 35.66 219 SER A N 1
ATOM 1813 C CA . SER A 1 219 ? 34.744 2.464 -55.131 1.00 35.66 219 SER A CA 1
ATOM 1814 C C . SER A 1 219 ? 34.711 1.362 -54.025 1.00 35.66 219 SER A C 1
ATOM 1816 O O . SER A 1 219 ? 35.727 1.190 -53.362 1.00 35.66 219 SER A O 1
ATOM 1818 N N . SER A 1 220 ? 33.580 0.703 -53.693 1.00 34.88 220 SER A N 1
ATOM 1819 C CA . SER A 1 220 ? 33.193 -0.696 -54.078 1.00 34.88 220 SER A CA 1
ATOM 1820 C C . SER A 1 220 ? 34.247 -1.815 -53.870 1.00 34.88 220 SER A C 1
ATOM 1822 O O . SER A 1 220 ? 35.422 -1.583 -54.105 1.00 34.88 220 SER A O 1
ATOM 1824 N N . ALA A 1 221 ? 33.950 -3.080 -53.524 1.00 37.50 221 ALA A N 1
ATOM 1825 C CA . ALA A 1 221 ? 32.747 -3.831 -53.082 1.00 37.50 221 ALA A CA 1
ATOM 1826 C C . ALA A 1 221 ? 33.254 -5.132 -52.351 1.00 37.50 221 ALA A C 1
ATOM 1828 O O . ALA A 1 221 ? 34.438 -5.178 -52.032 1.00 37.50 221 ALA A O 1
ATOM 1829 N N . ALA A 1 222 ? 32.540 -6.225 -52.017 1.00 36.00 222 ALA A N 1
ATOM 1830 C CA . ALA A 1 222 ? 31.175 -6.736 -52.258 1.00 36.00 222 ALA A CA 1
ATOM 1831 C C . ALA A 1 222 ? 30.750 -7.734 -51.127 1.00 36.00 222 ALA A C 1
ATOM 1833 O O . ALA A 1 222 ? 31.376 -7.765 -50.070 1.00 36.00 222 ALA A O 1
ATOM 1834 N N . SER A 1 223 ? 29.724 -8.571 -51.364 1.00 38.53 223 SER A N 1
ATOM 1835 C CA . SER A 1 223 ? 29.166 -9.596 -50.447 1.00 38.53 223 SER A CA 1
ATOM 1836 C C . SER A 1 223 ? 28.845 -10.920 -51.187 1.00 38.53 223 SER A C 1
ATOM 1838 O O . SER A 1 223 ? 28.907 -10.943 -52.412 1.00 38.53 223 SER A O 1
ATOM 1840 N N . ILE A 1 224 ? 28.351 -11.932 -50.442 1.00 36.09 224 ILE A N 1
ATOM 1841 C CA . ILE A 1 224 ? 27.565 -13.134 -50.859 1.00 36.09 224 ILE A CA 1
ATOM 1842 C C . ILE A 1 224 ? 28.326 -14.469 -51.006 1.00 36.09 224 ILE A C 1
ATOM 1844 O O . ILE A 1 224 ? 29.245 -14.599 -51.807 1.00 36.09 224 ILE A O 1
ATOM 1848 N N . ALA A 1 225 ? 27.808 -15.491 -50.306 1.00 37.38 225 ALA A N 1
ATOM 1849 C CA . ALA A 1 225 ? 27.796 -16.897 -50.726 1.00 37.38 225 ALA A CA 1
ATOM 1850 C C . ALA A 1 225 ? 26.578 -17.633 -50.107 1.00 37.38 225 ALA A C 1
ATOM 1852 O O . ALA A 1 225 ? 26.473 -17.752 -48.887 1.00 37.38 225 ALA A O 1
ATOM 1853 N N . MET A 1 226 ? 25.669 -18.112 -50.959 1.00 38.88 226 MET A N 1
ATOM 1854 C CA . MET A 1 226 ? 24.895 -19.359 -50.785 1.00 38.88 226 MET A CA 1
ATOM 1855 C C . MET A 1 226 ? 25.583 -20.390 -51.724 1.00 38.88 226 MET A C 1
ATOM 1857 O O . MET A 1 226 ? 26.432 -19.979 -52.514 1.00 38.88 226 MET A O 1
ATOM 1861 N N . GLU A 1 227 ? 25.383 -21.706 -51.717 1.00 44.25 227 GLU A N 1
ATOM 1862 C CA . GLU A 1 227 ? 24.230 -22.575 -51.424 1.00 44.25 227 GLU A CA 1
ATOM 1863 C C . GLU A 1 227 ? 24.757 -24.040 -51.482 1.00 44.25 227 GLU A C 1
ATOM 1865 O O . GLU A 1 227 ? 25.766 -24.240 -52.154 1.00 44.25 227 GLU A O 1
ATOM 1870 N N . ASP A 1 228 ? 24.138 -25.037 -50.824 1.00 37.25 228 ASP A N 1
ATOM 1871 C CA . ASP A 1 228 ? 23.803 -26.357 -51.432 1.00 37.25 228 ASP A CA 1
ATOM 1872 C C . ASP A 1 228 ? 22.956 -27.244 -50.478 1.00 37.25 228 ASP A C 1
ATOM 1874 O O . ASP A 1 228 ? 22.810 -26.955 -49.286 1.00 37.25 228 ASP A O 1
ATOM 1878 N N . GLU A 1 229 ? 22.372 -28.309 -51.030 1.00 44.62 229 GLU A N 1
ATOM 1879 C CA . GLU A 1 229 ? 21.168 -29.018 -50.581 1.00 44.62 229 GLU A CA 1
ATOM 1880 C C . GLU A 1 229 ? 21.408 -30.507 -50.190 1.00 44.62 229 GLU A C 1
ATOM 1882 O O . GLU A 1 229 ? 22.447 -31.097 -50.477 1.00 44.62 229 GLU A O 1
ATOM 1887 N N . SER A 1 230 ? 20.368 -31.137 -49.610 1.00 40.88 230 SER A N 1
ATOM 1888 C CA . SER A 1 230 ? 19.951 -32.559 -49.762 1.00 40.88 230 SER A CA 1
ATOM 1889 C C . SER A 1 230 ? 20.062 -33.561 -48.577 1.00 40.88 230 SER A C 1
ATOM 1891 O O . SER A 1 230 ? 21.145 -33.907 -48.131 1.00 40.88 230 SER A O 1
ATOM 1893 N N . LEU A 1 231 ? 18.871 -34.050 -48.151 1.00 46.16 231 LEU A N 1
ATOM 1894 C CA . LEU A 1 231 ? 18.419 -35.460 -47.930 1.00 46.16 231 LEU A CA 1
ATOM 1895 C C . LEU A 1 231 ? 19.234 -36.397 -46.976 1.00 46.16 231 LEU A C 1
ATOM 1897 O O . LEU A 1 231 ? 20.443 -36.296 -46.882 1.00 46.16 231 LEU A O 1
ATOM 1901 N N . GLU A 1 232 ? 18.702 -37.360 -46.196 1.00 49.78 232 GLU A N 1
ATOM 1902 C CA . GLU A 1 232 ? 17.500 -38.231 -46.225 1.00 49.78 232 GLU A CA 1
ATOM 1903 C C . GLU A 1 232 ? 17.000 -38.569 -44.778 1.00 49.78 232 GLU A C 1
ATOM 1905 O O . GLU A 1 232 ? 17.806 -38.657 -43.860 1.00 49.78 232 GLU A O 1
ATOM 1910 N N . LYS A 1 233 ? 15.681 -38.577 -44.492 1.00 48.66 233 LYS A N 1
ATOM 1911 C CA . LYS A 1 233 ? 14.717 -39.715 -44.322 1.00 48.66 233 LYS A CA 1
ATOM 1912 C C . LYS A 1 233 ? 14.568 -40.392 -42.933 1.00 48.66 233 LYS A C 1
ATOM 1914 O O . LYS A 1 233 ? 15.511 -40.967 -42.414 1.00 48.66 233 LYS A O 1
ATOM 1919 N N . VAL A 1 234 ? 13.282 -40.447 -42.531 1.00 52.00 234 VAL A N 1
ATOM 1920 C CA . VAL A 1 234 ? 12.516 -41.484 -41.777 1.00 52.00 234 VAL A CA 1
ATOM 1921 C C . VAL A 1 234 ? 13.045 -41.931 -40.411 1.00 52.00 234 VAL A C 1
ATOM 1923 O O . VAL A 1 234 ? 13.907 -42.831 -40.364 1.00 52.00 234 VAL A O 1
#

Sequence (234 aa):
MIIDILCFCFEHHAVHMRNYCINNKLLNRVLVLLKSKHHFLALTALRLFRRIVQLKDEFYYRYTVRDNVMRPIVECFKKNGHRYNLLNSAIIELFEFIRMEDIKPLIAYVVENFSKDFEDVIYVTTFKSLRLKYEQMRDREIRKIEEDSSPSDPLISIEANLPAQWKMERQADADEQWFNDDDSENASPAGDWDPNKLDKEPGTALISQSALLDVSPSSSAASIAMEDESLEKV

Foldseek 3Di:
DVLVVLLVCCVPVVVVNLCVCLVVVVLQVQLVLLVDPDVVSNLSSLVSLLSNVVVVDVSVLVSCLVVVSCPSLLVSLLVCPPDDDPSVVSSLVSLLVCLVVVVPSVLQSCCVPCLVSCPPVPPDCSSVSSNVSNVVVVVVVVVVVVVVPDDDDPPPVVLVPDDPVVVVVVVVVVVVVVVPPPPDDDDDDDDDDDPDDDDDDDDDDDDDDDDDDDDDDDDDD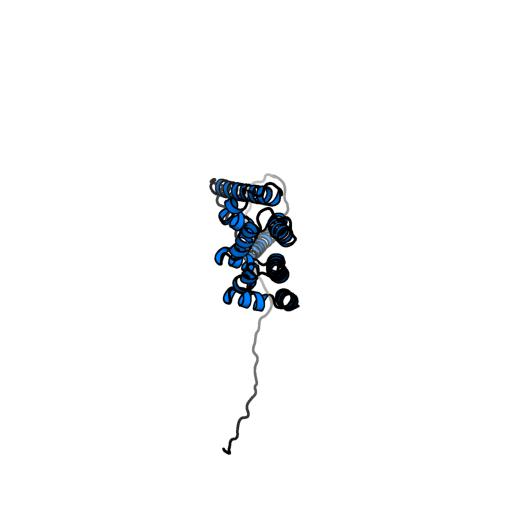DDDDDDDDDDDDD

pLDDT: mean 76.37, std 23.66, range [27.5, 98.0]

InterPro domains:
  IPR006887 Serine/threonine-protein phosphatase 4 regulatory subunit 3-like, central domain [PF04802] (2-136)
  IPR051137 Serine/threonine-protein phosphatase 4 regulatory subunit 3-like [PTHR23318] (2-206)

=== Feature glossary ===
Annotated list of the representations used here:

Nearest PDB structures. The Foldseek neighbor list gives the closest experimentally determined structures in the PDB, ranked by structural alignment. TM-score near 1 means near-identical fold; near 0.3 means only rough topology match. This is how one finds what a novel AlphaFold prediction most resembles in the solved-structure universe.

Foldseek 3Di. Foldseek's 3Di representation compresses backbone geometry into a per-residue letter drawn from a learned twenty-state alphabet. It captures the tertiary interaction pattern around each residue — which residues are packed against it in space, regardless of where they are in sequence.

Radius of gyration, Cα contacts, bounding box. Radius of gyration (Rg) is the root-mean-square distance of Cα atoms from their centroid — a single number for overall size and compactness. A globular domain of N residues has Rg ≈ 2.2·N^0.38 Å; an extended or disordered chain has a much larger Rg. The Cα contact count is the number of residue pairs whose Cα atoms are within 8 Å and are more than four positions apart in sequence — a standard proxy for tertiary packing density. The bounding box is the smallest axis-aligned box enclosing all Cα atoms.

InterPro / GO / CATH / organism. The annotation block draws on four external resources. InterPro: which protein families and domains the sequence belongs to. GO: standardized terms for what the protein does, what process it participates in, and where in the cell it acts. CATH: which structural fold it has in the CATH hierarchy. Organism: the species of origin.

mmCIF coordinates. The mmCIF block holds the 3D Cartesian coordinates of each backbone atom (N, Cα, C, O) in ångströms. mmCIF is the PDB's canonical archive format — a tagged-loop text representation of the atomic model.

pLDDT. pLDDT is the predicted lDDT-Cα score: AlphaFold's confidence that the local environment of each residue (all inter-atomic distances within 15 Å) is correctly placed. It is a per-residue number between 0 and 100, with higher meaning more reliable.

Backbone torsions (φ/ψ). φ (phi) and ψ (psi) are the two rotatable backbone dihedrals per residue: φ is the C(i-1)–N–Cα–C torsion, ψ is the N–Cα–C–N(i+1) torsion, both in degrees on (−180°, 180°]. α-helical residues cluster near (−60°, −45°); β-strand residues near (−120°, +130°). A Ramachandran plot is simply a scatter of (φ, ψ) for every residue.

B-factor. For experimental (PDB) structures, the B-factor (temperature factor) quantifies the positional spread of each atom in the crystal — a combination of thermal vibration and static disorder — in units of Å². High B-factors mark flexible loops or poorly resolved regions; low B-factors mark the rigid, well-ordered core.

Secondary structure (3-state, P-SEA). SS3 is a coarse helix/strand/coil call (letters a/b/c) made by the P-SEA algorithm from inter-Cα distances and dihedrals. It is less detailed than DSSP but needs only Cα positions.

Predicted aligned error. Predicted aligned error is AlphaFold's pairwise confidence. Unlike pLDDT (per-residue), PAE is per-residue-pair and captures whether two parts of the structure are correctly placed relative to each other. Units are ångströms of expected positional error.

Solvent-accessible surface area. Solvent-accessible surface area (SASA) is the area in Å² traced out by the centre of a 1.4 Å probe sphere (a water molecule) rolled over the protein's van der Waals surface (Shrake–Rupley / Lee–Richards construction). Buried residues have near-zero SASA; fully exposed residues can exceed 200 Å². The total SASA scales roughly with the number of surface residues.

Secondary structure (8-state, DSSP). The SS8 string is DSSP's per-residue secondary-structure call. α-helix (H) means an i→i+4 H-bond ladder; β-strand (E) means the residue participates in a β-sheet; 3₁₀ (G) and π (I) are tighter and wider helices; T/S are turns/bends; '-' is loop.

Rendered structure images. Structure images are PyMOL renders from six orthogonal camera directions. Cartoon representation draws helices as coils and strands as arrows; sticks shows the backbone as bonds; surface shows the solvent-excluded envelope. Rainbow coloring maps sequence position to hue (blue→red, N→C); chain coloring assigns a distinct color per polypeptide.

Sequence. The amino-acid sequence is the protein's primary structure: the linear order of residues from the N-terminus to the C-terminus, written in one-letter code. Everything else here — the 3D coordinates, the secondary structure, the domain annotations — is ultimately a consequence of this string.

Contact-map, Ramachandran, and PAE plots. Three diagnostic plots accompany the record. The Cα contact map visualizes the tertiary structure as a 2D adjacency matrix (8 Å cutoff, sequence-local contacts suppressed). The Ramachandran plot shows the distribution of backbone (φ, ψ) torsions, with points in the α and β basins reflecting secondary structure content. The PAE plot shows AlphaFold's inter-residue confidence as a color matrix.